Protein 4P8V (pdb70)

InterPro domains:
  IPR001223 Glycoside hydrolase family 18, catalytic domain [PF00704] (28-365)
  IPR001223 Glycoside hydrolase family 18, catalytic domain [PS51910] (27-390)
  IPR011583 Chitinase II/V-like, catalytic domain [SM00636] (27-365)
  IPR017853 Glycoside hydrolase superfamily [SSF51445] (27-387)
  IPR029070 Chitinase insertion domain superfamily [G3DSA:3.10.50.10] (268-336)
  IPR029070 Chitinase insertion domain superfamily [SSF54556] (269-336)
  IPR050314 Glycosyl hydrolase family 18 [PTHR11177] (25-374)

CATH classification: 3.20.20.80 (+1 more: 3.10.50.10)

Solvent-accessible surface area: 15576 Å² total; per-residue (Å²): 148,81,69,8,0,0,1,4,7,30,101,0,28,91,28,134,103,34,0,82,2,54,24,130,62,10,50,20,116,3,6,42,17,1,0,2,0,34,4,17,21,73,134,29,103,7,61,8,123,28,161,20,47,106,122,4,22,119,7,2,67,41,10,32,108,120,13,109,175,3,64,2,0,0,0,1,2,4,177,173,48,13,31,182,21,1,67,92,1,0,84,51,67,102,14,22,101,69,2,5,82,14,0,29,110,25,0,52,102,49,59,6,27,0,0,0,2,4,1,27,65,2,50,153,174,5,25,88,52,1,8,46,1,0,61,48,0,16,102,21,2,74,134,27,79,103,149,37,146,113,124,97,2,38,3,0,0,0,0,5,5,27,77,132,54,0,58,48,0,10,69,9,105,80,4,11,158,22,2,42,3,0,0,0,16,0,14,64,24,26,0,27,145,42,196,96,48,66,2,5,1,0,0,0,3,13,88,5,196,88,25,200,47,87,31,27,61,81,4,0,62,66,0,0,33,19,0,56,142,63,22,2,48,24,110,51,0,0,0,0,0,0,2,12,0,19,1,0,28,13,59,53,101,99,53,77,32,29,1,49,10,77,10,55,1,64,47,3,115,27,16,139,42,66,7,49,11,0,12,1,8,1,15,88,25,37,120,77,23,156,88,46,55,22,151,47,6,54,0,1,18,0,22,72,70,81,29,0,1,0,2,2,28,39,96,0,0,89,30,0,2,98,24,0,40,98,69,100,5,6,0,0,0,0,42,0,0,0,11,0,0,9,40,9,163,8,26,122,109,33,82,8,7,0,0,52,4,0,80,161,25,18,61,64,222

Foldseek 3Di:
DFFEEFEDEQCQCVWDPPLNDDLVLDDLPLGQEYEYPAWAADQLETDRDHPCVVVVLVSLVVSCVVPVRHAYEHEHADDVCAPVRCPPQLVDPVSLVNHLVNQVVVCVVSVHQAYEYEHPFCFQPNQVSVLVSLVVNLVVLVVVVVPDPDDRRAYEYEYELQLRRPVGHYQQQSVLVRHQAYAYPQFQLDWCVDPVRFADWGEFQAQDPPDDDRSRSSHQVNSLVSSVVSPRPQQRYAYEAEQKKFKFQAPDPDQDGGGGGPGFDQAFPTRRDGTMAFNLSVLVVCVQWDKDQDPRRRFIWIDHDRMIIHGHDLSNLLVVLVVSVVSNHNYYYYDHQSSASQCCPRNVCDGRRSSVSNVCSNPPD

Structure (mmCIF, N/CA/C/O backbone):
data_4P8V
#
_entry.id   4P8V
#
_cell.length_a   70.682
_cell.length_b   70.682
_cell.length_c   140.255
_cell.angle_alpha   90.00
_cell.angle_beta   90.00
_cell.angle_gamma   90.00
#
_symmetry.space_group_name_H-M   'P 41 21 2'
#
loop_
_entity.id
_entity.type
_entity.pdbx_description
1 polymer 'Chitinase-3-like protein 2'
2 branched 2-acetamido-2-deoxy-beta-D-glucopyranose-(1-4)-2-acetamido-2-deoxy-beta-D-glucopyranose
3 non-polymer 'SULFATE ION'
4 water water
#
loop_
_atom_site.group_PDB
_atom_site.id
_atom_site.type_symbol
_atom_site.label_atom_id
_atom_site.label_alt_id
_atom_site.label_comp_id
_atom_site.label_asym_id
_atom_site.label_entity_id
_atom_site.label_seq_id
_atom_site.pdbx_PDB_ins_code
_atom_site.Cartn_x
_atom_site.Cartn_y
_atom_site.Cartn_z
_atom_site.occupancy
_atom_site.B_iso_or_equiv
_atom_site.auth_seq_id
_atom_site.auth_comp_id
_atom_site.auth_asym_id
_atom_site.auth_atom_id
_atom_site.pdbx_PDB_model_num
ATOM 1 N N . SER A 1 7 ? -2.726 12.890 -5.821 1.00 29.10 26 SER A N 1
ATOM 2 C CA . SER A 1 7 ? -3.154 14.262 -6.237 1.00 26.56 26 SER A CA 1
ATOM 3 C C . SER A 1 7 ? -4.518 14.580 -5.604 1.00 24.01 26 SER A C 1
ATOM 4 O O . SER A 1 7 ? -5.500 13.853 -5.817 1.00 26.53 26 SER A O 1
ATOM 6 N N . TYR A 1 8 ? -4.571 15.612 -4.776 1.00 17.78 27 TYR A N 1
ATOM 7 C CA . TYR A 1 8 ? -5.857 16.048 -4.214 1.00 15.72 27 TYR A CA 1
ATOM 8 C C . TYR A 1 8 ? -6.149 17.454 -4.684 1.00 14.89 27 TYR A C 1
ATOM 9 O O . TYR A 1 8 ? -5.250 18.249 -4.838 1.00 17.00 27 TYR A O 1
ATOM 18 N N . LYS A 1 9 ? -7.425 17.745 -4.898 1.00 12.89 28 LYS A N 1
ATOM 19 C CA . LYS A 1 9 ? -7.865 19.115 -5.120 1.00 12.16 28 LYS A CA 1
ATOM 20 C C . LYS A 1 9 ? -8.176 19.816 -3.800 1.00 10.94 28 LYS A C 1
ATOM 21 O O . LYS A 1 9 ? -8.628 19.172 -2.853 1.00 10.29 28 LYS A O 1
ATOM 27 N N . LEU A 1 10 ? -7.989 21.139 -3.795 1.00 10.01 29 LEU A N 1
ATOM 28 C CA . LEU A 1 10 ? -8.454 21.999 -2.709 1.00 9.97 29 LEU A CA 1
ATOM 29 C C . LEU A 1 10 ? -9.198 23.128 -3.384 1.00 9.98 29 LEU A C 1
ATOM 30 O O . LEU A 1 10 ? -8.580 24.036 -3.928 1.00 9.77 29 LEU A O 1
ATOM 35 N N . VAL A 1 11 ? -10.516 23.045 -3.332 1.00 10.00 30 VAL A N 1
ATOM 36 C CA . VAL A 1 11 ? -11.429 23.887 -4.122 1.00 10.86 30 VAL A CA 1
ATOM 37 C C . VAL A 1 11 ? -12.023 24.909 -3.160 1.00 10.49 30 VAL A C 1
ATOM 38 O O . VAL A 1 11 ? -12.666 24.547 -2.176 1.00 11.74 30 VAL A O 1
ATOM 42 N N . CYS A 1 12 ? -11.816 26.181 -3.466 1.00 10.78 31 CYS A N 1
ATOM 43 C CA . CYS A 1 12 ? -12.068 27.254 -2.516 1.00 10.37 31 CYS A CA 1
ATOM 44 C C . CYS A 1 12 ? -13.073 28.246 -3.059 1.00 9.82 31 CYS A C 1
ATOM 45 O O . CYS A 1 12 ? -12.765 29.022 -3.957 1.00 10.34 31 CYS A O 1
ATOM 48 N N . TYR A 1 13 ? -14.277 28.216 -2.501 1.00 9.52 32 TYR A N 1
ATOM 49 C CA . TYR A 1 13 ? -15.243 29.261 -2.806 1.00 9.43 32 TYR A CA 1
ATOM 50 C C . TYR A 1 13 ? -14.901 30.538 -2.066 1.00 9.49 32 TYR A C 1
ATOM 51 O O . TYR A 1 13 ? -14.467 30.516 -0.904 1.00 9.58 32 TYR A O 1
ATOM 60 N N . PHE A 1 14 ? -15.118 31.650 -2.733 1.00 9.69 33 PHE A N 1
ATOM 61 C CA . PHE A 1 14 ? -15.170 32.947 -2.068 1.00 9.77 33 PHE A CA 1
ATOM 62 C C . PHE A 1 14 ? -16.363 33.682 -2.591 1.00 10.21 33 PHE A C 1
ATOM 63 O O . PHE A 1 14 ? -16.894 33.301 -3.632 1.00 9.60 33 PHE A O 1
ATOM 71 N N . THR A 1 15 ? -16.759 34.755 -1.907 1.00 10.11 34 THR A N 1
ATOM 72 C CA . THR A 1 15 ? -18.052 35.376 -2.154 1.00 10.12 34 THR A CA 1
ATOM 73 C C . THR A 1 15 ? -17.898 36.873 -2.449 1.00 10.38 34 THR A C 1
ATOM 74 O O . THR A 1 15 ? -16.918 37.507 -2.063 1.00 10.86 34 THR A O 1
ATOM 78 N N . ASN A 1 16 ? -18.887 37.414 -3.133 1.00 9.84 35 ASN A N 1
ATOM 79 C CA . ASN A 1 16 ? -18.844 38.802 -3.505 1.00 10.08 35 ASN A CA 1
ATOM 80 C C . ASN A 1 16 ? -19.529 39.746 -2.516 1.00 10.58 35 ASN A C 1
ATOM 81 O O . ASN A 1 16 ? -19.571 40.976 -2.744 1.00 11.87 35 ASN A O 1
ATOM 86 N N . TRP A 1 17 ? -20.025 39.212 -1.414 1.00 10.04 36 TRP A N 1
ATOM 87 C CA . TRP A 1 17 ? -20.656 40.049 -0.379 1.00 10.23 36 TRP A CA 1
ATOM 88 C C . TRP A 1 17 ? -19.758 40.272 0.833 1.00 10.80 36 TRP A C 1
ATOM 89 O O . TRP A 1 17 ? -20.052 41.132 1.698 1.00 11.44 36 TRP A O 1
ATOM 100 N N . SER A 1 18 ? -18.656 39.537 0.916 1.00 10.72 37 SER A N 1
ATOM 101 C CA . SER A 1 18 ? -17.739 39.725 2.053 1.00 11.22 37 SER A CA 1
ATOM 102 C C . SER A 1 18 ? -16.996 41.062 2.005 1.00 11.78 37 SER A C 1
ATOM 103 O O . SER A 1 18 ? -16.527 41.576 3.038 1.00 11.29 37 SER A O 1
ATOM 106 N N . GLN A 1 19 ? -16.894 41.653 0.815 1.00 11.88 38 GLN A N 1
ATOM 107 C CA . GLN A 1 19 ? -16.287 42.990 0.691 1.00 12.85 38 GLN A CA 1
ATOM 108 C C . GLN A 1 19 ? -17.026 44.050 1.479 1.00 13.22 38 GLN A C 1
ATOM 109 O O . GLN A 1 19 ? -16.415 45.066 1.843 1.00 15.55 38 GLN A O 1
ATOM 115 N N . ASP A 1 20 ? -18.303 43.835 1.766 1.00 13.84 39 ASP A N 1
ATOM 116 C CA . ASP A 1 20 ? -19.102 44.837 2.466 1.00 14.80 39 ASP A CA 1
ATOM 117 C C . ASP A 1 20 ? -18.959 44.771 3.993 1.00 13.89 39 ASP A C 1
ATOM 118 O O . ASP A 1 20 ? -19.512 45.613 4.705 1.00 15.19 39 ASP A O 1
ATOM 123 N N . ARG A 1 21 ? -18.258 43.766 4.494 1.00 12.47 40 ARG A N 1
ATOM 124 C CA . ARG A 1 21 ? -18.141 43.558 5.931 1.00 11.53 40 ARG A CA 1
ATOM 125 C C . ARG A 1 21 ? -17.037 44.442 6.472 1.00 11.21 40 ARG A C 1
ATOM 126 O O . ARG A 1 21 ? -16.107 44.832 5.760 1.00 11.33 40 ARG A O 1
ATOM 134 N N . GLN A 1 22 ? -17.135 44.771 7.754 1.00 11.17 41 GLN A N 1
ATOM 135 C CA . GLN A 1 22 ? -16.025 45.408 8.431 1.00 11.76 41 GLN A CA 1
ATOM 136 C C . GLN A 1 22 ? -14.924 44.398 8.778 1.00 11.85 41 GLN A C 1
ATOM 137 O O . GLN A 1 22 ? -15.160 43.192 8.806 1.00 11.42 41 GLN A O 1
ATOM 143 N N . GLU A 1 23 ? -13.727 44.890 9.101 1.00 12.40 42 GLU A N 1
ATOM 144 C CA . GLU A 1 23 ? -12.690 44.041 9.639 1.00 13.65 42 GLU A CA 1
ATOM 145 C C . GLU A 1 23 ? -13.112 43.374 10.967 1.00 13.76 42 GLU A C 1
ATOM 146 O O . GLU A 1 23 ? -13.793 43.975 11.787 1.00 12.79 42 GLU A O 1
ATOM 152 N N . PRO A 1 24 ? -12.692 42.132 11.188 1.00 13.56 43 PRO A N 1
ATOM 153 C CA . PRO A 1 24 ? -11.741 41.385 10.382 1.00 13.75 43 PRO A CA 1
ATOM 154 C C . PRO A 1 24 ? -12.366 40.505 9.305 1.00 13.62 43 PRO A C 1
ATOM 155 O O . PRO A 1 24 ? -11.760 39.489 8.922 1.00 14.03 43 PRO A O 1
ATOM 159 N N . GLY A 1 25 ? -13.560 40.857 8.826 1.00 12.31 44 GLY A N 1
ATOM 160 C CA . GLY A 1 25 ? -14.198 40.067 7.774 1.00 11.68 44 GLY A CA 1
ATOM 161 C C . GLY A 1 25 ? -14.237 40.722 6.419 1.00 11.01 44 GLY A C 1
ATOM 162 O O . GLY A 1 25 ? -14.912 40.233 5.517 1.00 10.75 44 GLY A O 1
ATOM 163 N N . LYS A 1 26 ? -13.529 41.833 6.243 1.00 11.09 45 LYS A N 1
ATOM 164 C CA . LYS A 1 26 ? -13.621 42.611 5.016 0.46 10.75 45 LYS A CA 1
ATOM 165 C C . LYS A 1 26 ? -12.697 41.988 3.992 1.00 11.85 45 LYS A C 1
ATOM 166 O O . LYS A 1 26 ? -11.490 42.173 4.064 1.00 12.94 45 LYS A O 1
ATOM 172 N N . PHE A 1 27 ? -13.261 41.254 3.044 1.00 11.57 46 PHE A N 1
ATOM 173 C CA . PHE A 1 27 ? -12.504 40.435 2.111 1.00 12.24 46 PHE A CA 1
ATOM 174 C C . PHE A 1 27 ? -12.670 40.957 0.698 1.00 14.04 46 PHE A C 1
ATOM 175 O O . PHE A 1 27 ? -13.793 41.174 0.254 1.00 14.12 46 PHE A O 1
ATOM 183 N N . THR A 1 28 ? -11.568 41.079 -0.024 1.00 16.25 47 THR A N 1
ATOM 184 C CA . THR A 1 28 ? -11.667 41.200 -1.475 1.00 18.70 47 THR A CA 1
ATOM 185 C C . THR A 1 28 ? -10.743 40.152 -2.093 1.00 18.16 47 THR A C 1
ATOM 186 O O . THR A 1 28 ? -9.890 39.598 -1.410 1.00 19.46 47 THR A O 1
ATOM 190 N N . PRO A 1 29 ? -10.899 39.884 -3.395 1.00 17.76 48 PRO A N 1
ATOM 191 C CA . PRO A 1 29 ? -10.014 38.977 -4.088 1.00 17.78 48 PRO A CA 1
ATOM 192 C C . PRO A 1 29 ? -8.528 39.250 -3.875 1.00 16.90 48 PRO A C 1
ATOM 193 O O . PRO A 1 29 ? -7.731 38.329 -3.985 1.00 16.86 48 PRO A O 1
ATOM 197 N N . GLU A 1 30 ? -8.147 40.491 -3.578 0.87 17.72 49 GLU A N 1
ATOM 198 C CA . GLU A 1 30 ? -6.740 40.756 -3.244 1.00 19.94 49 GLU A CA 1
ATOM 199 C C . GLU A 1 30 ? -6.253 40.033 -1.991 0.92 19.23 49 GLU A C 1
ATOM 200 O O . GLU A 1 30 ? -5.041 39.880 -1.791 0.73 19.61 49 GLU A O 1
ATOM 206 N N . ASN A 1 31 ? -7.183 39.562 -1.146 1.00 19.92 50 ASN A N 1
ATOM 207 C CA . ASN A 1 31 ? -6.816 38.772 0.055 1.00 19.82 50 ASN A CA 1
ATOM 208 C C . ASN A 1 31 ? -6.453 37.324 -0.267 1.00 19.20 50 ASN A C 1
ATOM 209 O O . ASN A 1 31 ? -6.102 36.562 0.636 1.00 18.75 50 ASN A O 1
ATOM 214 N N . ILE A 1 32 ? -6.556 36.944 -1.546 1.00 18.10 51 ILE A N 1
ATOM 215 C CA . ILE A 1 32 ? -6.371 35.554 -1.924 1.00 17.42 51 ILE A CA 1
ATOM 216 C C . ILE A 1 32 ? -4.902 35.265 -2.126 1.00 17.18 51 ILE A C 1
ATOM 217 O O . ILE A 1 32 ? -4.201 35.976 -2.838 1.00 16.75 51 ILE A O 1
ATOM 222 N N . ASP A 1 33 ? -4.461 34.204 -1.475 1.00 16.92 52 ASP A N 1
ATOM 223 C CA . ASP A 1 33 ? -3.127 33.646 -1.645 1.00 17.12 52 ASP A CA 1
ATOM 224 C C . ASP A 1 33 ? -3.153 32.760 -2.899 1.00 17.05 52 ASP A C 1
ATOM 225 O O . ASP A 1 33 ? -3.864 31.764 -2.907 1.00 17.18 52 ASP A O 1
ATOM 230 N N . PRO A 1 34 ? -2.388 33.100 -3.951 1.00 17.31 53 PRO A N 1
ATOM 231 C CA . PRO A 1 34 ? -2.514 32.310 -5.184 1.00 17.02 53 PRO A CA 1
ATOM 232 C C . PRO A 1 34 ? -2.129 30.847 -5.072 1.00 15.57 53 PRO A C 1
ATOM 233 O O . PRO A 1 34 ? -2.535 30.068 -5.937 1.00 13.56 53 PRO A O 1
ATOM 237 N N . PHE A 1 35 ? -1.364 30.490 -4.026 1.00 16.11 54 PHE A N 1
ATOM 238 C CA . PHE A 1 35 ? -0.933 29.109 -3.808 1.00 16.03 54 PHE A CA 1
ATOM 239 C C . PHE A 1 35 ? -1.690 28.353 -2.710 1.00 15.07 54 PHE A C 1
ATOM 240 O O . PHE A 1 35 ? -1.433 27.148 -2.462 1.00 15.61 54 PHE A O 1
ATOM 248 N N . LEU A 1 36 ? -2.648 29.024 -2.082 1.00 13.99 55 LEU A N 1
ATOM 249 C CA . LEU A 1 36 ? -3.451 28.368 -1.044 1.00 13.87 55 LEU A CA 1
ATOM 250 C C . LEU A 1 36 ? -4.286 27.203 -1.554 1.00 13.19 55 LEU A C 1
ATOM 251 O O . LEU A 1 36 ? -4.289 26.138 -0.963 1.00 13.74 55 LEU A O 1
ATOM 256 N N . CYS A 1 37 ? -5.008 27.412 -2.644 1.00 12.34 56 CYS A N 1
ATOM 257 C CA . CYS A 1 37 ? -5.902 26.405 -3.185 1.00 12.24 56 CYS A CA 1
ATOM 258 C C . CYS A 1 37 ? -5.512 26.038 -4.617 1.00 12.17 56 CYS A C 1
ATOM 259 O O . CYS A 1 37 ? -4.786 26.784 -5.265 1.00 13.32 56 CYS A O 1
ATOM 262 N N . SER A 1 38 ? -5.978 24.865 -5.081 1.00 11.70 57 SER A N 1
ATOM 263 C CA . SER A 1 38 ? -5.825 24.483 -6.481 1.00 11.02 57 SER A CA 1
ATOM 264 C C . SER A 1 38 ? -6.888 25.141 -7.357 1.00 11.47 57 SER A C 1
ATOM 265 O O . SER A 1 38 ? -6.649 25.379 -8.529 1.00 12.34 57 SER A O 1
ATOM 268 N N . HIS A 1 39 ? -8.081 25.349 -6.818 1.00 11.31 58 HIS A N 1
ATOM 269 C CA . HIS A 1 39 ? -9.180 25.946 -7.580 1.00 11.52 58 HIS A CA 1
ATOM 270 C C . HIS A 1 39 ? -9.832 27.004 -6.711 1.00 11.40 58 HIS A C 1
ATOM 271 O O . HIS A 1 39 ? -10.003 26.783 -5.528 1.00 11.72 58 HIS A O 1
ATOM 278 N N . LEU A 1 40 ? -10.172 28.141 -7.311 1.00 10.90 59 LEU A N 1
ATOM 279 C CA . LEU A 1 40 ? -10.928 29.198 -6.657 1.00 11.14 59 LEU A CA 1
ATOM 280 C C . LEU A 1 40 ? -12.233 29.298 -7.397 1.00 10.49 59 LEU A C 1
ATOM 281 O O . LEU A 1 40 ? -12.237 29.197 -8.625 1.00 11.33 59 LEU A O 1
ATOM 286 N N . ILE A 1 41 ? -13.322 29.500 -6.672 1.00 9.70 60 ILE A N 1
ATOM 287 C CA . ILE A 1 41 ? -14.637 29.695 -7.286 1.00 9.62 60 ILE A CA 1
ATOM 288 C C . ILE A 1 41 ? -15.323 30.972 -6.782 1.00 9.38 60 ILE A C 1
ATOM 289 O O . ILE A 1 41 ? -15.551 31.109 -5.595 1.00 9.61 60 ILE A O 1
ATOM 294 N N . TYR A 1 42 ? -15.667 31.873 -7.710 1.00 9.22 61 TYR A N 1
ATOM 295 C CA . TYR A 1 42 ? -16.326 33.150 -7.397 1.00 9.12 61 TYR A CA 1
ATOM 296 C C . TYR A 1 42 ? -17.828 32.920 -7.253 1.00 9.15 61 TYR A C 1
ATOM 297 O O . TYR A 1 42 ? -18.459 32.340 -8.139 1.00 9.76 61 TYR A O 1
ATOM 306 N N . SER A 1 43 ? -18.401 33.406 -6.153 1.00 9.00 62 SER A N 1
ATOM 307 C CA . SER A 1 43 ? -19.807 33.202 -5.818 1.00 9.53 62 SER A CA 1
ATOM 308 C C . SER A 1 43 ? -20.475 34.588 -5.688 1.00 9.99 62 SER A C 1
ATOM 309 O O . SER A 1 43 ? -20.066 35.359 -4.832 1.00 9.77 62 SER A O 1
ATOM 312 N N . PHE A 1 44 ? -21.462 34.943 -6.501 1.00 10.75 63 PHE A N 1
ATOM 313 C CA . PHE A 1 44 ? -22.043 34.171 -7.589 1.00 11.37 63 PHE A CA 1
ATOM 314 C C . PHE A 1 44 ? -22.338 35.123 -8.758 1.00 11.52 63 PHE A C 1
ATOM 315 O O . PHE A 1 44 ? -22.557 36.341 -8.572 1.00 11.27 63 PHE A O 1
ATOM 323 N N . ALA A 1 45 ? -22.373 34.552 -9.940 1.00 11.89 64 ALA A N 1
ATOM 324 C CA . ALA A 1 45 ? -22.888 35.243 -11.114 1.00 12.38 64 ALA A CA 1
ATOM 325 C C . ALA A 1 45 ? -24.413 35.343 -11.100 1.00 13.62 64 ALA A C 1
ATOM 326 O O . ALA A 1 45 ? -25.091 34.766 -10.255 1.00 16.34 64 ALA A O 1
ATOM 328 N N . SER A 1 46 ? -24.944 36.077 -12.055 1.00 13.81 65 SER A N 1
ATOM 329 C CA . SER A 1 46 ? -26.379 36.307 -12.177 1.00 14.36 65 SER A CA 1
ATOM 330 C C . SER A 1 46 ? -26.769 35.972 -13.607 1.00 14.29 65 SER A C 1
ATOM 331 O O . SER A 1 46 ? -25.920 35.738 -14.436 1.00 12.45 65 SER A O 1
ATOM 334 N N . ILE A 1 47 ? -28.064 35.960 -13.866 1.00 15.29 66 ILE A N 1
ATOM 335 C CA . ILE A 1 47 ? -28.618 35.670 -15.195 1.00 16.39 66 ILE A CA 1
ATOM 336 C C . ILE A 1 47 ? -29.582 36.773 -15.544 1.00 19.03 66 ILE A C 1
ATOM 337 O O . ILE A 1 47 ? -30.568 36.978 -14.831 1.00 20.21 66 ILE A O 1
ATOM 342 N N . GLU A 1 48 ? -29.279 37.493 -16.624 1.00 18.80 67 GLU A N 1
ATOM 343 C CA . GLU A 1 48 ? -30.112 38.593 -17.090 1.00 20.52 67 GLU A CA 1
ATOM 344 C C . GLU A 1 48 ? -30.336 38.437 -18.584 1.00 19.31 67 GLU A C 1
ATOM 345 O O . GLU A 1 48 ? -29.380 38.328 -19.382 1.00 18.18 67 GLU A O 1
ATOM 351 N N . ASN A 1 49 ? -31.617 38.430 -18.967 1.00 19.56 68 ASN A N 1
ATOM 352 C CA . ASN A 1 49 ? -31.975 38.260 -20.373 1.00 19.15 68 ASN A CA 1
ATOM 353 C C . ASN A 1 49 ? -31.376 36.953 -20.911 0.80 17.45 68 ASN A C 1
ATOM 354 O O . ASN A 1 49 ? -30.916 36.883 -22.039 0.90 16.42 68 ASN A O 1
ATOM 359 N N . ASN A 1 50 ? -31.394 35.926 -20.061 1.00 16.46 69 ASN A N 1
ATOM 360 C CA . ASN A 1 50 ? -30.854 34.585 -20.379 1.00 16.15 69 ASN A CA 1
ATOM 361 C C . ASN A 1 50 ? -29.356 34.563 -20.634 1.00 16.20 69 ASN A C 1
ATOM 362 O O . ASN A 1 50 ? -28.862 33.636 -21.276 1.00 18.30 69 ASN A O 1
ATOM 367 N N . LYS A 1 51 ? -28.632 35.566 -20.144 1.00 14.68 70 LYS A N 1
ATOM 368 C CA . LYS A 1 51 ? -27.196 35.621 -20.365 1.00 14.79 70 LYS A CA 1
ATOM 369 C C . LYS A 1 51 ? -26.506 35.846 -19.011 1.00 14.70 70 LYS A C 1
ATOM 370 O O . LYS A 1 51 ? -27.098 36.448 -18.096 1.00 15.14 70 LYS A O 1
ATOM 376 N N . VAL A 1 52 ? -25.305 35.290 -18.876 1.00 13.78 71 VAL A N 1
ATOM 377 C CA . VAL A 1 52 ? -24.550 35.411 -17.640 1.00 14.03 71 VAL A CA 1
ATOM 378 C C . VAL A 1 52 ? -23.977 36.807 -17.502 1.00 14.57 71 VAL A C 1
ATOM 379 O O . VAL A 1 52 ? -23.444 37.365 -18.470 1.00 16.46 71 VAL A O 1
ATOM 383 N N . ILE A 1 53 ? -24.068 37.358 -16.299 1.00 14.99 72 ILE A N 1
ATOM 384 C CA . ILE A 1 53 ? -23.329 38.561 -15.980 1.00 16.20 72 ILE A CA 1
ATOM 385 C C . ILE A 1 53 ? -22.804 38.416 -14.565 1.00 16.08 72 ILE A C 1
ATOM 386 O O . ILE A 1 53 ? -23.132 37.463 -13.859 1.00 16.22 72 ILE A O 1
ATOM 391 N N . ILE A 1 54 ? -22.001 39.383 -14.159 1.00 16.05 73 ILE A N 1
ATOM 392 C CA . ILE A 1 54 ? -21.598 39.514 -12.753 1.00 14.94 73 ILE A CA 1
ATOM 393 C C . ILE A 1 54 ? -22.132 40.842 -12.245 1.00 15.72 73 ILE A C 1
ATOM 394 O O . ILE A 1 54 ? -21.825 41.872 -12.853 1.00 16.70 73 ILE A O 1
ATOM 399 N N . LYS A 1 55 ? -22.918 40.801 -11.167 0.50 14.57 74 LYS A N 1
ATOM 400 C CA . LYS A 1 55 ? -23.387 41.992 -10.459 1.00 16.78 74 LYS A CA 1
ATOM 401 C C . LYS A 1 55 ? -22.533 42.225 -9.222 1.00 14.76 74 LYS A C 1
ATOM 402 O O . LYS A 1 55 ? -22.682 41.545 -8.204 1.00 15.93 74 LYS A O 1
ATOM 408 N N . ASP A 1 56 ? -21.630 43.172 -9.301 1.00 14.39 75 ASP A N 1
ATOM 409 C CA . ASP A 1 56 ? -20.662 43.358 -8.242 1.00 13.53 75 ASP A CA 1
ATOM 410 C C . ASP A 1 56 ? -20.074 44.747 -8.516 1.00 13.35 75 ASP A C 1
ATOM 411 O O . ASP A 1 56 ? -19.597 45.011 -9.617 1.00 12.40 75 ASP A O 1
ATOM 416 N N . LYS A 1 57 ? -20.149 45.656 -7.545 1.00 13.85 76 LYS A N 1
ATOM 417 C CA . LYS A 1 57 ? -19.474 46.962 -7.717 1.00 14.49 76 LYS A CA 1
ATOM 418 C C . LYS A 1 57 ? -17.984 46.848 -8.018 1.00 14.45 76 LYS A C 1
ATOM 419 O O . LYS A 1 57 ? -17.377 47.762 -8.545 1.00 15.40 76 LYS A O 1
ATOM 425 N N . SER A 1 58 ? -17.390 45.724 -7.648 1.00 13.31 77 SER A N 1
ATOM 426 C CA . SER A 1 58 ? -15.975 45.496 -7.800 1.00 12.93 77 SER A CA 1
ATOM 427 C C . SER A 1 58 ? -15.678 44.505 -8.926 1.00 11.89 77 SER A C 1
ATOM 428 O O . SER A 1 58 ? -14.587 43.972 -9.000 1.00 12.42 77 SER A O 1
ATOM 431 N N . GLU A 1 59 ? -16.639 44.318 -9.816 1.00 11.85 78 GLU A N 1
ATOM 432 C CA . GLU A 1 59 ? -16.489 43.366 -10.927 1.00 11.34 78 GLU A CA 1
ATOM 433 C C . GLU A 1 59 ? -15.203 43.547 -11.737 1.00 11.43 78 GLU A C 1
ATOM 434 O O . GLU A 1 59 ? -14.498 42.577 -11.992 1.00 11.15 78 GLU A O 1
ATOM 440 N N . VAL A 1 60 ? -14.930 44.752 -12.232 1.00 11.59 79 VAL A N 1
ATOM 441 C CA . VAL A 1 60 ? -13.787 44.898 -13.127 0.56 11.16 79 VAL A CA 1
ATOM 442 C C . VAL A 1 60 ? -12.482 44.699 -12.350 1.00 11.75 79 VAL A C 1
ATOM 443 O O . VAL A 1 60 ? -11.482 44.276 -12.931 1.00 12.56 79 VAL A O 1
ATOM 447 N N . MET A 1 61 ? -12.475 45.007 -11.051 0.85 11.90 80 MET A N 1
ATOM 448 C CA . MET A 1 61 ? -11.278 44.756 -10.245 1.00 13.04 80 MET A CA 1
ATOM 449 C C . MET A 1 61 ? -11.068 43.259 -10.031 0.91 12.27 80 MET A C 1
ATOM 450 O O . MET A 1 61 ? -9.943 42.804 -9.975 0.90 11.11 80 MET A O 1
ATOM 455 N N . LEU A 1 62 ? -12.161 42.501 -9.967 1.00 11.67 81 LEU A N 1
ATOM 456 C CA . LEU A 1 62 ? -12.073 41.029 -9.939 1.00 11.84 81 LEU A CA 1
ATOM 457 C C . LEU A 1 62 ? -11.256 40.502 -11.124 1.00 12.13 81 LEU A C 1
ATOM 458 O O . LEU A 1 62 ? -10.378 39.655 -10.954 1.00 11.65 81 LEU A O 1
ATOM 463 N N . TYR A 1 63 ? -11.507 41.022 -12.319 1.00 12.50 82 TYR A N 1
ATOM 464 C CA . TYR A 1 63 ? -10.768 40.561 -13.516 1.00 12.38 82 TYR A CA 1
ATOM 465 C C . TYR A 1 63 ? -9.290 40.852 -13.404 1.00 13.04 82 TYR A C 1
ATOM 466 O O . TYR A 1 63 ? -8.448 40.025 -13.760 1.00 13.04 82 TYR A O 1
ATOM 475 N N . GLN A 1 64 ? -8.944 42.017 -12.863 1.00 13.54 83 GLN A N 1
ATOM 476 C CA . GLN A 1 64 ? -7.557 42.343 -12.626 1.00 14.51 83 GLN A CA 1
ATOM 477 C C . GLN A 1 64 ? -6.922 41.302 -11.700 1.00 14.00 83 GLN A C 1
ATOM 478 O O . GLN A 1 64 ? -5.814 40.804 -11.956 1.00 14.09 83 GLN A O 1
ATOM 484 N N . THR A 1 65 ? -7.636 40.965 -10.634 1.00 13.52 84 THR A N 1
ATOM 485 C CA . THR A 1 65 ? -7.109 40.003 -9.668 1.00 13.68 84 THR A CA 1
ATOM 486 C C . THR A 1 65 ? -7.011 38.601 -10.270 1.00 13.50 84 THR A C 1
ATOM 487 O O . THR A 1 65 ? -6.022 37.909 -10.081 1.00 13.00 84 THR A O 1
ATOM 491 N N . ILE A 1 66 ? -8.022 38.185 -11.024 1.00 12.51 85 ILE A N 1
ATOM 492 C CA . ILE A 1 66 ? -7.937 36.893 -11.721 1.00 13.29 85 ILE A CA 1
ATOM 493 C C . ILE A 1 66 ? -6.643 36.802 -12.546 1.00 13.66 85 ILE A C 1
ATOM 494 O O . ILE A 1 66 ? -5.903 35.806 -12.467 1.00 15.37 85 ILE A O 1
ATOM 499 N N . ASN A 1 67 ? -6.349 37.839 -13.324 1.00 13.63 86 ASN A N 1
ATOM 500 C CA . ASN A 1 67 ? -5.218 37.810 -14.226 1.00 14.00 86 ASN A CA 1
ATOM 501 C C . ASN A 1 67 ? -3.933 37.844 -13.406 1.00 13.56 86 ASN A C 1
ATOM 502 O O . ASN A 1 67 ? -2.935 37.209 -13.770 1.00 12.82 86 ASN A O 1
ATOM 507 N N . SER A 1 68 ? -3.959 38.554 -12.282 0.59 11.12 87 SER A N 1
ATOM 508 C CA . SER A 1 68 ? -2.767 38.632 -11.444 0.59 11.12 87 SER A CA 1
ATOM 509 C C . SER A 1 68 ? -2.507 37.284 -10.770 0.59 10.99 87 SER A C 1
ATOM 510 O O . SER A 1 68 ? -1.381 36.769 -10.784 0.59 9.38 87 SER A O 1
ATOM 513 N N . LEU A 1 69 ? -3.549 36.711 -10.201 1.00 11.96 88 LEU A N 1
ATOM 514 C CA . LEU A 1 69 ? -3.412 35.419 -9.526 1.00 12.86 88 LEU A CA 1
ATOM 515 C C . LEU A 1 69 ? -2.883 34.312 -10.446 1.00 14.39 88 LEU A C 1
ATOM 516 O O . LEU A 1 69 ? -2.013 33.533 -10.045 1.00 14.18 88 LEU A O 1
ATOM 521 N N . LYS A 1 70 ? -3.393 34.270 -11.677 1.00 14.36 89 LYS A N 1
ATOM 522 C CA . LYS A 1 70 ? -3.015 33.241 -12.651 1.00 15.49 89 LYS A CA 1
ATOM 523 C C . LYS A 1 70 ? -1.652 33.453 -13.273 1.00 16.23 89 LYS A C 1
ATOM 524 O O . LYS A 1 70 ? -1.030 32.493 -13.728 1.00 17.05 89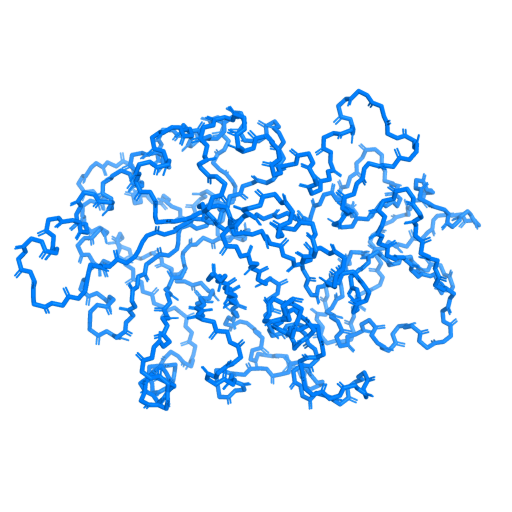 LYS A O 1
ATOM 530 N N . THR A 1 71 ? -1.156 34.682 -13.244 1.00 16.89 90 THR A N 1
ATOM 531 C CA . THR A 1 71 ? 0.220 34.956 -13.595 1.00 18.29 90 THR A CA 1
ATOM 532 C C . THR A 1 71 ? 1.167 34.476 -12.499 1.00 18.84 90 THR A C 1
ATOM 533 O O . THR A 1 71 ? 2.218 33.905 -12.798 1.00 21.58 90 THR A O 1
ATOM 537 N N . LYS A 1 72 ? 0.811 34.726 -11.241 1.00 18.42 91 LYS A N 1
ATOM 538 C CA . LYS A 1 72 ? 1.642 34.309 -10.100 1.00 18.25 91 LYS A CA 1
ATOM 539 C C . LYS A 1 72 ? 1.673 32.786 -9.977 1.00 19.35 91 LYS A C 1
ATOM 540 O O . LYS A 1 72 ? 2.731 32.221 -9.676 1.00 19.41 91 LYS A O 1
ATOM 546 N N . ASN A 1 73 ? 0.522 32.137 -10.172 1.00 16.63 92 ASN A N 1
ATOM 547 C CA . ASN A 1 73 ? 0.429 30.685 -10.147 1.00 17.48 92 ASN A CA 1
ATOM 548 C C . ASN A 1 73 ? -0.256 30.141 -11.404 1.00 18.31 92 ASN A C 1
ATOM 549 O O . ASN A 1 73 ? -1.469 29.995 -11.468 1.00 15.98 92 ASN A O 1
ATOM 554 N N . PRO A 1 74 ? 0.535 29.824 -12.429 1.00 19.07 93 PRO A N 1
ATOM 555 C CA . PRO A 1 74 ? -0.012 29.349 -13.690 1.00 20.17 93 PRO A CA 1
ATOM 556 C C . PRO A 1 74 ? -0.834 28.053 -13.631 1.00 19.69 93 PRO A C 1
ATOM 557 O O . PRO A 1 74 ? -1.588 27.766 -14.573 1.00 20.92 93 PRO A O 1
ATOM 561 N N . LYS A 1 75 ? -0.747 27.295 -12.538 1.00 17.89 94 LYS A N 1
ATOM 562 C CA . LYS A 1 75 ? -1.540 26.071 -12.420 1.00 18.36 94 LYS A CA 1
ATOM 563 C C . LYS A 1 75 ? -2.928 26.333 -11.822 1.00 16.36 94 LYS A C 1
ATOM 564 O O . LYS A 1 75 ? -3.765 25.458 -11.850 1.00 15.52 94 LYS A O 1
ATOM 570 N N . LEU A 1 76 ? -3.143 27.527 -11.278 1.00 16.41 95 LEU A N 1
ATOM 571 C CA . LEU A 1 76 ? -4.384 27.861 -10.604 1.00 15.39 95 LEU A CA 1
ATOM 572 C C . LEU A 1 76 ? -5.561 27.870 -11.564 1.00 15.03 95 LEU A C 1
ATOM 573 O O . LEU A 1 76 ? -5.485 28.450 -12.654 1.00 15.43 95 LEU A O 1
ATOM 578 N N . LYS A 1 77 ? -6.650 27.227 -11.157 1.00 14.11 96 LYS A N 1
ATOM 579 C CA . LYS A 1 77 ? -7.902 27.289 -11.922 1.00 13.41 96 LYS A CA 1
ATOM 580 C C . LYS A 1 77 ? -8.882 28.185 -11.178 1.00 12.96 96 LYS A C 1
ATOM 581 O O . LYS A 1 77 ? -9.009 28.074 -9.959 1.00 12.08 96 LYS A O 1
ATOM 587 N N . ILE A 1 78 ? -9.580 29.036 -11.923 1.00 12.04 97 ILE A N 1
ATOM 588 C CA . ILE A 1 78 ? -10.559 29.938 -11.346 1.00 11.51 97 ILE A CA 1
ATOM 589 C C . ILE A 1 78 ? -11.889 29.773 -12.068 1.00 11.79 97 ILE A C 1
ATOM 590 O O . ILE A 1 78 ? -11.969 29.984 -13.280 1.00 12.66 97 ILE A O 1
ATOM 595 N N . LEU A 1 79 ? -12.913 29.371 -11.325 1.00 11.52 98 LEU A N 1
ATOM 596 C CA . LEU A 1 79 ? -14.222 29.085 -11.892 1.00 11.92 98 LEU A CA 1
ATOM 597 C C . LEU A 1 79 ? -15.212 30.162 -11.451 1.00 11.26 98 LEU A C 1
ATOM 598 O O . LEU A 1 79 ? -15.030 30.823 -10.415 1.00 10.18 98 LEU A O 1
ATOM 603 N N . LEU A 1 80 ? -16.248 30.317 -12.261 1.00 11.07 99 LEU A N 1
ATOM 604 C CA . LEU A 1 80 ? -17.406 31.153 -11.954 1.00 11.29 99 LEU A CA 1
ATOM 605 C C . LEU A 1 80 ? -18.601 30.281 -11.511 1.00 11.04 99 LEU A C 1
ATOM 606 O O . LEU A 1 80 ? -18.984 29.307 -12.178 1.00 10.58 99 LEU A O 1
ATOM 611 N N . SER A 1 81 ? -19.200 30.602 -10.374 1.00 10.22 100 SER A N 1
ATOM 612 C CA . SER A 1 81 ? -20.337 29.871 -9.894 1.00 9.92 100 SER A CA 1
ATOM 613 C C . SER A 1 81 ? -21.655 30.631 -10.136 1.00 10.07 100 SER A C 1
ATOM 614 O O . SER A 1 81 ? -21.695 31.856 -9.955 1.00 10.78 100 SER A O 1
ATOM 617 N N . ILE A 1 82 ? -22.685 29.907 -10.522 0.54 9.12 101 ILE A N 1
ATOM 618 C CA . ILE A 1 82 ? -24.040 30.434 -10.550 0.54 9.76 101 ILE A CA 1
ATOM 619 C C . ILE A 1 82 ? -24.895 29.588 -9.654 0.54 9.87 101 ILE A C 1
ATOM 620 O O . ILE A 1 82 ? -24.799 28.376 -9.674 0.54 9.14 101 ILE A O 1
ATOM 625 N N . GLY A 1 83 ? -25.746 30.250 -8.877 1.00 12.23 102 GLY A N 1
ATOM 626 C CA . GLY A 1 83 ? -26.636 29.612 -7.944 1.00 12.58 102 GLY A CA 1
ATOM 627 C C . GLY A 1 83 ? -26.531 30.134 -6.529 1.00 13.62 102 GLY A C 1
ATOM 628 O O . GLY A 1 83 ? -26.494 31.338 -6.301 1.00 14.68 102 GLY A O 1
ATOM 629 N N . GLY A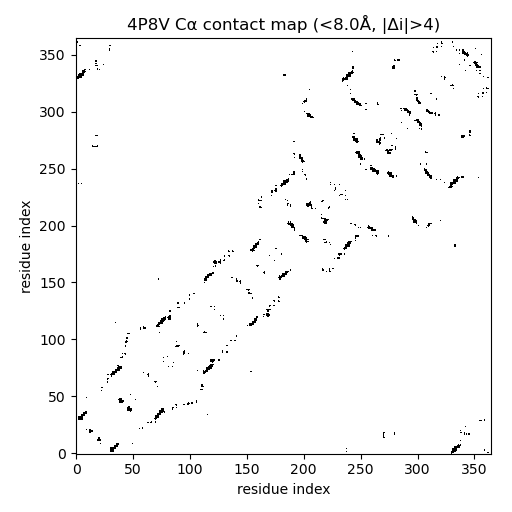 1 84 ? -26.514 29.217 -5.576 1.00 13.75 103 GLY A N 1
ATOM 630 C CA . GLY A 1 84 ? -26.517 29.567 -4.170 1.00 14.04 103 GLY A CA 1
ATOM 631 C C . GLY A 1 84 ? -27.893 29.624 -3.592 1.00 13.96 103 GLY A C 1
ATOM 632 O O . GLY A 1 84 ? -28.924 29.590 -4.326 1.00 14.87 103 GLY A O 1
ATOM 633 N N . TYR A 1 85 ? -27.937 29.676 -2.267 1.00 14.95 104 TYR A N 1
ATOM 634 C CA . TYR A 1 85 ? -29.193 29.581 -1.551 1.00 16.30 104 TYR A CA 1
ATOM 635 C C . TYR A 1 85 ? -30.183 30.676 -1.939 1.00 16.69 104 TYR A C 1
ATOM 636 O O . TYR A 1 85 ? -31.362 30.388 -2.192 1.00 15.99 104 TYR A O 1
ATOM 645 N N . LEU A 1 86 ? -29.732 31.926 -1.939 1.00 16.81 105 LEU A N 1
ATOM 646 C CA . LEU A 1 86 ? -30.645 33.066 -2.204 1.00 17.06 105 LEU A CA 1
ATOM 647 C C . LEU A 1 86 ? -31.222 33.056 -3.622 1.00 16.68 105 LEU A C 1
ATOM 648 O O . LEU A 1 86 ? -32.397 33.351 -3.841 1.00 16.78 105 LEU A O 1
ATOM 653 N N . PHE A 1 87 ? -30.394 32.682 -4.572 1.00 15.18 106 PHE A N 1
ATOM 654 C CA . PHE A 1 87 ? -30.782 32.614 -5.985 1.00 14.17 106 PHE A CA 1
ATOM 655 C C . PHE A 1 87 ? -31.854 31.544 -6.144 1.00 14.65 106 PHE A C 1
ATOM 656 O O . PHE A 1 87 ? -32.826 31.712 -6.864 1.00 15.39 106 PHE A O 1
ATOM 664 N N . GLY A 1 88 ? -31.660 30.439 -5.446 1.00 13.92 107 GLY A N 1
ATOM 665 C CA . GLY A 1 88 ? -32.661 29.387 -5.388 1.00 14.21 107 GLY A CA 1
ATOM 666 C C . GLY A 1 88 ? -32.901 28.720 -6.733 1.00 14.55 107 GLY A C 1
ATOM 667 O O . GLY A 1 88 ? -32.034 28.692 -7.594 1.00 14.36 107 GLY A O 1
ATOM 668 N N . SER A 1 89 ? -34.115 28.201 -6.898 1.00 16.39 108 SER A N 1
ATOM 669 C CA . SER A 1 89 ? -34.592 27.726 -8.196 1.00 15.87 108 SER A CA 1
ATOM 670 C C . SER A 1 89 ? -35.135 28.889 -9.041 1.00 16.58 108 SER A C 1
ATOM 671 O O . SER A 1 89 ? -34.979 28.895 -10.266 1.00 15.81 108 SER A O 1
ATOM 674 N N . LYS A 1 90 ? -35.751 29.870 -8.391 1.00 17.46 109 LYS A N 1
ATOM 675 C CA . LYS A 1 90 ? -36.347 31.012 -9.122 1.00 17.81 109 LYS A CA 1
ATOM 676 C C . LYS A 1 90 ? -35.347 31.693 -10.042 1.00 16.98 109 LYS A C 1
ATOM 677 O O . LYS A 1 90 ? -35.704 32.101 -11.146 1.00 16.62 109 LYS A O 1
ATOM 683 N N . GLY A 1 91 ? -34.083 31.757 -9.618 1.00 14.84 110 GLY A N 1
ATOM 684 C CA . GLY A 1 91 ? -33.092 32.494 -10.378 1.00 14.86 110 GLY A CA 1
ATOM 685 C C . GLY A 1 91 ? -32.855 31.872 -11.747 1.00 14.25 110 GLY A C 1
ATOM 686 O O . GLY A 1 91 ? -32.458 32.552 -12.688 1.00 14.35 110 GLY A O 1
ATOM 687 N N . PHE A 1 92 ? -33.093 30.564 -11.854 1.00 14.68 111 PHE A N 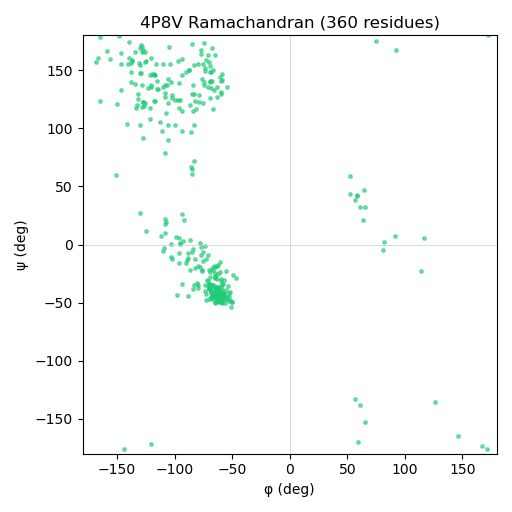1
ATOM 688 C CA . PHE A 1 92 ? -32.787 29.839 -13.101 1.00 13.67 111 PHE A CA 1
ATOM 689 C C . PHE A 1 92 ? -33.927 29.960 -14.117 1.00 14.36 111 PHE A C 1
ATOM 690 O O . PHE A 1 92 ? -33.804 29.533 -15.247 1.00 12.88 111 PHE A O 1
ATOM 698 N N . HIS A 1 93 ? -35.019 30.603 -13.715 1.00 15.09 112 HIS A N 1
ATOM 699 C CA . HIS A 1 93 ? -36.118 30.887 -14.613 1.00 16.50 112 HIS A CA 1
ATOM 700 C C . HIS A 1 93 ? -36.072 32.378 -14.950 1.00 16.33 112 HIS A C 1
ATOM 701 O O . HIS A 1 93 ? -35.783 33.206 -14.079 1.00 18.14 112 HIS A O 1
ATOM 708 N N . PRO A 1 94 ? -36.394 32.728 -16.195 1.00 17.04 113 PRO A N 1
ATOM 709 C CA . PRO A 1 94 ? -36.911 31.874 -17.285 1.00 16.35 113 PRO A CA 1
ATOM 710 C C . PRO A 1 94 ? -35.860 31.157 -18.144 1.00 15.81 113 PRO A C 1
ATOM 711 O O . PRO A 1 94 ? -36.194 30.493 -19.112 1.00 16.19 113 PRO A O 1
ATOM 715 N N . MET A 1 95 ? -34.587 31.276 -17.806 1.00 15.47 114 MET A N 1
ATOM 716 C CA . MET A 1 95 ? -33.544 30.690 -18.630 1.00 14.77 114 MET A CA 1
ATOM 717 C C . MET A 1 95 ? -33.729 29.216 -18.942 1.00 14.76 114 MET A C 1
ATOM 718 O O . MET A 1 95 ? -33.538 28.813 -20.067 1.00 14.99 114 MET A O 1
ATOM 723 N N . VAL A 1 96 ? -34.099 28.424 -17.947 1.00 16.00 115 VAL A N 1
ATOM 724 C CA . VAL A 1 96 ? -34.199 26.977 -18.162 1.00 17.45 115 VAL A CA 1
ATOM 725 C C . VAL A 1 96 ? -35.460 26.548 -18.916 1.00 17.70 115 VAL A C 1
ATOM 726 O O . VAL A 1 96 ? -35.559 25.381 -19.288 1.00 18.35 115 VAL A O 1
ATOM 730 N N . ASP A 1 97 ? -36.416 27.457 -19.134 1.00 19.35 116 ASP A N 1
ATOM 731 C CA . ASP A 1 97 ? -37.761 27.059 -19.624 1.00 20.47 116 ASP A CA 1
ATOM 732 C C . ASP A 1 97 ? -37.792 26.449 -21.022 1.00 21.73 116 ASP A C 1
ATOM 733 O O . ASP A 1 97 ? -38.731 25.716 -21.335 1.00 21.79 116 ASP A O 1
ATOM 738 N N . SER A 1 98 ? -36.819 26.750 -21.879 1.00 21.37 117 SER A N 1
ATOM 739 C CA . SER A 1 98 ? -36.746 26.075 -23.177 1.00 24.05 117 SER A CA 1
ATOM 740 C C . SER A 1 98 ? -35.302 25.883 -23.629 1.00 25.87 117 SER A C 1
ATOM 741 O O . SER A 1 98 ? -34.396 26.510 -23.104 1.00 24.53 117 SER A O 1
ATOM 744 N N . SER A 1 99 ? -35.095 25.014 -24.615 1.00 27.82 118 SER A N 1
ATOM 745 C CA . SER A 1 99 ? -33.749 24.779 -25.165 1.00 28.07 118 SER A CA 1
ATOM 746 C C . SER A 1 99 ? -33.181 26.020 -25.866 1.00 26.67 118 SER A C 1
ATOM 747 O O . SER A 1 99 ? -31.970 26.196 -25.956 1.00 26.96 118 SER A O 1
ATOM 750 N N . THR A 1 100 ? -34.064 26.862 -26.381 1.00 25.25 119 THR A N 1
ATOM 751 C CA . THR A 1 100 ? -33.690 28.122 -27.002 1.00 24.89 119 THR A CA 1
ATOM 752 C C . THR A 1 100 ? -33.059 29.104 -26.004 1.00 23.77 119 THR A C 1
ATOM 753 O O . THR A 1 100 ? -31.995 29.687 -26.275 1.00 23.88 119 THR A O 1
ATOM 757 N N . SER A 1 101 ? -33.740 29.302 -24.877 1.00 23.41 120 SER A N 1
ATOM 758 C CA . SER A 1 101 ? -33.262 30.205 -23.827 1.00 20.24 120 SER A CA 1
ATOM 759 C C . SER A 1 101 ? -32.029 29.623 -23.141 1.00 19.80 120 SER A C 1
ATOM 760 O O . SER A 1 101 ? -31.121 30.373 -22.822 1.00 18.45 120 SER A O 1
ATOM 763 N N . ARG A 1 102 ? -31.988 28.298 -22.960 1.00 19.12 121 ARG A N 1
ATOM 764 C CA . ARG A 1 102 ? -30.786 27.618 -22.435 1.00 18.22 121 ARG A CA 1
ATOM 765 C C . ARG A 1 102 ? -29.584 27.746 -23.382 1.00 18.27 121 ARG A C 1
ATOM 766 O O . ARG A 1 102 ? -28.449 27.923 -22.934 1.00 17.22 121 ARG A O 1
ATOM 774 N N . LEU A 1 103 ? -29.820 27.656 -24.688 1.00 19.06 122 LEU A N 1
ATOM 775 C CA . LEU A 1 103 ? -28.744 27.844 -25.651 1.00 19.75 122 LEU A CA 1
ATOM 776 C C . LEU A 1 103 ? -28.196 29.283 -25.613 1.00 19.30 122 LEU A C 1
ATOM 777 O O . LEU A 1 103 ? -26.980 29.476 -25.690 1.00 16.76 122 LEU A O 1
ATOM 782 N N . GLU A 1 104 ? -29.082 30.274 -25.490 1.00 18.15 123 GLU A N 1
ATOM 783 C CA . GLU A 1 104 ? -28.648 31.677 -25.333 1.00 18.55 123 GLU A CA 1
ATOM 784 C C . GLU A 1 104 ? -27.656 31.755 -24.169 1.00 16.83 123 GLU A C 1
ATOM 785 O O . GLU A 1 104 ? -26.549 32.329 -24.282 1.00 15.93 123 GLU A O 1
ATOM 791 N N . PHE A 1 105 ? -28.063 31.137 -23.069 1.00 15.29 124 PHE A N 1
ATOM 792 C CA . PHE A 1 105 ? -27.268 31.128 -21.859 1.00 14.75 124 PHE A CA 1
ATOM 793 C C . PHE A 1 105 ? -25.912 30.434 -22.026 1.00 13.39 124 PHE A C 1
ATOM 794 O O . PHE A 1 105 ? -24.864 30.966 -21.645 1.00 13.01 124 PHE A O 1
ATOM 802 N N . ILE A 1 106 ? -25.936 29.234 -22.584 1.00 13.45 125 ILE A N 1
ATOM 803 C CA . ILE A 1 106 ? -24.713 28.443 -22.734 1.00 13.11 125 ILE A CA 1
ATOM 804 C C . ILE A 1 106 ? -23.691 29.152 -23.619 1.00 12.93 125 ILE A C 1
ATOM 805 O O . ILE A 1 106 ? -22.474 29.174 -23.345 1.00 12.69 125 ILE A O 1
ATOM 810 N N . ASN A 1 107 ? -24.169 29.766 -24.702 1.00 13.00 126 ASN A N 1
ATOM 811 C CA . ASN A 1 107 ? -23.279 30.514 -25.551 1.00 13.74 126 ASN A CA 1
ATOM 812 C C . ASN A 1 107 ? -22.718 31.750 -24.849 1.00 12.86 126 ASN A C 1
ATOM 813 O O . ASN A 1 107 ? -21.542 32.093 -25.013 1.00 13.42 126 ASN A O 1
ATOM 818 N N . SER A 1 108 ? -23.529 32.356 -24.001 1.00 12.13 127 SER A N 1
ATOM 819 C CA . SER A 1 108 ? -23.077 33.501 -23.207 1.00 12.73 127 SER A CA 1
ATOM 820 C C . SER A 1 108 ? -21.992 33.116 -22.233 1.00 12.33 127 SER A C 1
ATOM 821 O O . SER A 1 108 ? -21.071 33.893 -22.017 1.00 10.74 127 SER A O 1
ATOM 824 N N . ILE A 1 109 ? -22.126 31.909 -21.658 1.00 12.07 128 ILE A N 1
ATOM 825 C CA . ILE A 1 109 ? -21.175 31.369 -20.682 1.00 12.79 128 ILE A CA 1
ATOM 826 C C . ILE A 1 109 ? -19.837 31.153 -21.338 1.00 12.22 128 ILE A C 1
ATOM 827 O O . ILE A 1 109 ? -18.798 31.570 -20.811 1.00 11.65 128 ILE A O 1
ATOM 832 N N . ILE A 1 110 ? -19.823 30.493 -22.494 1.00 12.59 129 ILE A N 1
ATOM 833 C CA . ILE A 1 110 ? -18.539 30.246 -23.156 1.00 13.11 129 ILE A CA 1
ATOM 834 C C . ILE A 1 110 ? -17.840 31.568 -23.469 1.00 12.36 129 ILE A C 1
ATOM 835 O O . ILE A 1 110 ? -16.654 31.727 -23.213 1.00 12.29 129 ILE A O 1
ATOM 840 N N . LEU A 1 111 ? -18.578 32.532 -24.011 1.00 11.38 130 LEU A N 1
ATOM 841 C CA . LEU A 1 111 ? -17.958 33.816 -24.345 1.00 11.17 130 LEU A CA 1
ATOM 842 C C . LEU A 1 111 ? -17.418 34.539 -23.109 1.00 10.42 130 LEU A C 1
ATOM 843 O O . LEU A 1 111 ? -16.285 35.093 -23.107 1.00 10.13 130 LEU A O 1
ATOM 848 N N . PHE A 1 112 ? -18.231 34.559 -22.061 1.00 10.24 131 PHE A N 1
ATOM 849 C CA . PHE A 1 112 ? -17.892 35.285 -20.842 1.00 10.85 131 PHE A CA 1
ATOM 850 C C . PHE A 1 112 ? -16.658 34.676 -20.156 1.00 10.61 131 PHE A C 1
ATOM 851 O O . PHE A 1 112 ? -15.758 35.392 -19.733 1.00 10.71 131 PHE A O 1
ATOM 859 N N . LEU A 1 113 ? -16.623 33.347 -20.055 1.00 10.98 132 LEU A N 1
ATOM 860 C CA . LEU A 1 113 ? -15.518 32.678 -19.380 1.00 11.16 132 LEU A CA 1
ATOM 861 C C . LEU A 1 113 ? -14.229 32.883 -20.138 1.00 11.12 132 LEU A C 1
ATOM 862 O O . LEU A 1 113 ? -13.227 33.211 -19.550 1.00 11.11 132 LEU A O 1
ATOM 867 N N . ARG A 1 114 ? -14.272 32.778 -21.467 1.00 12.40 133 ARG A N 1
ATOM 868 C CA . ARG A 1 114 ? -13.072 33.005 -22.270 1.00 12.43 133 ARG A CA 1
ATOM 869 C C . ARG A 1 114 ? -12.612 34.464 -22.243 1.00 11.97 133 ARG A C 1
ATOM 870 O O . ARG A 1 114 ? -11.429 34.733 -22.107 1.00 13.40 133 ARG A O 1
ATOM 878 N N . ASN A 1 115 ? -13.553 35.404 -22.372 1.00 11.48 134 ASN A N 1
ATOM 879 C CA . ASN A 1 115 ? -13.223 36.801 -22.348 1.00 11.38 134 ASN A CA 1
ATOM 880 C C . ASN A 1 115 ? -12.568 37.168 -21.027 1.00 11.22 134 ASN A C 1
ATOM 881 O O . ASN A 1 115 ? -11.684 37.988 -21.006 1.00 11.97 134 ASN A O 1
ATOM 886 N N . HIS A 1 116 ? -13.002 36.561 -19.938 1.00 11.78 135 HIS A N 1
ATOM 887 C CA . HIS A 1 116 ? -12.538 36.992 -18.611 1.00 11.81 135 HIS A CA 1
ATOM 888 C C . HIS A 1 116 ? -11.586 36.033 -17.917 1.00 13.48 135 HIS A C 1
ATOM 889 O O . HIS A 1 116 ? -11.369 36.135 -16.709 1.00 13.50 135 HIS A O 1
ATOM 896 N N . ASN A 1 117 ? -11.002 35.128 -18.684 1.00 13.80 136 ASN A N 1
ATOM 897 C CA . ASN A 1 117 ? -9.914 34.275 -18.185 1.00 15.15 136 ASN A CA 1
ATOM 898 C C . ASN A 1 117 ? -10.381 33.309 -17.073 1.00 14.73 136 ASN A C 1
ATOM 899 O O . ASN A 1 117 ? -9.614 32.985 -16.167 1.00 15.49 136 ASN A O 1
ATOM 904 N N . PHE A 1 118 ? -11.628 32.855 -17.129 1.00 13.47 137 PHE A N 1
ATOM 905 C CA . PHE A 1 118 ? -12.104 31.829 -16.222 1.00 13.20 137 PHE A CA 1
ATOM 906 C C . PHE A 1 118 ? -11.796 30.470 -16.823 1.00 13.41 137 PHE A C 1
ATOM 907 O O . PHE A 1 118 ? -11.777 30.306 -18.056 1.00 14.33 137 PHE A O 1
ATOM 915 N N . ASP A 1 119 ? -11.588 29.486 -15.964 1.00 12.92 138 ASP A N 1
ATOM 916 C CA . ASP A 1 119 ? -11.294 28.137 -16.420 1.00 13.23 138 ASP A CA 1
ATOM 917 C C . ASP A 1 119 ? -12.492 27.242 -16.481 1.00 12.81 138 ASP A C 1
ATOM 918 O O . ASP A 1 119 ? -12.394 26.101 -16.976 1.00 14.21 138 ASP A O 1
ATOM 923 N N . GLY A 1 120 ? -13.642 27.711 -15.988 1.00 12.14 139 GLY A N 1
ATOM 924 C CA . GLY A 1 120 ? -14.836 26.895 -16.005 1.00 11.13 139 GLY A CA 1
ATOM 925 C C . GLY A 1 120 ? -16.011 27.462 -15.237 1.00 11.39 139 GLY A C 1
ATOM 926 O O . GLY A 1 120 ? -15.939 28.592 -14.742 1.00 11.77 139 GLY A O 1
ATOM 927 N N . LEU A 1 121 ? -17.085 26.679 -15.172 1.00 11.07 140 LEU A N 1
ATOM 928 C CA . LEU A 1 121 ? -18.348 27.046 -14.550 1.00 11.26 140 LEU A CA 1
ATOM 929 C C . LEU A 1 121 ? -18.744 26.050 -13.465 1.00 11.55 140 LEU A C 1
ATOM 930 O O . LEU A 1 121 ? -18.676 24.841 -13.677 1.00 11.43 140 LEU A O 1
ATOM 935 N N . ASP A 1 122 ? -19.176 26.571 -12.311 1.00 11.82 141 ASP A N 1
ATOM 936 C CA . ASP A 1 122 ? -19.799 25.781 -11.270 1.00 11.62 141 ASP A CA 1
ATOM 937 C C . ASP A 1 122 ? -21.281 26.108 -11.221 1.00 11.83 141 ASP A C 1
ATOM 938 O O . ASP A 1 122 ? -21.660 27.283 -11.137 1.00 11.71 141 ASP A O 1
ATOM 943 N N . VAL A 1 123 ? -22.133 25.079 -11.302 1.00 11.88 142 VAL A N 1
ATOM 944 C CA . VAL A 1 123 ? -23.578 25.287 -11.214 1.00 12.02 142 VAL A CA 1
ATOM 945 C C . VAL A 1 123 ? -24.019 24.813 -9.848 1.00 12.67 142 VAL A C 1
ATOM 946 O O . VAL A 1 123 ? -24.101 23.633 -9.620 1.00 12.96 142 VAL A O 1
ATOM 950 N N . SER A 1 124 ? -24.278 25.725 -8.923 1.00 12.58 143 SER A N 1
ATOM 951 C CA . SER A 1 124 ? -24.693 25.332 -7.583 1.00 12.87 143 SER A CA 1
ATOM 952 C C . SER A 1 124 ? -26.165 25.650 -7.348 1.00 12.74 143 SER A C 1
ATOM 953 O O . SER A 1 124 ? -26.532 26.605 -6.688 1.00 13.65 143 SER A O 1
ATOM 956 N N . TRP A 1 125 ? -27.014 24.785 -7.877 1.00 12.80 144 TRP A N 1
ATOM 957 C CA . TRP A 1 125 ? -28.455 24.970 -7.810 1.00 13.10 144 TRP A CA 1
ATOM 958 C C . TRP A 1 125 ? -28.962 24.442 -6.482 1.00 13.55 144 TRP A C 1
ATOM 959 O O . TRP A 1 125 ? -28.902 23.229 -6.204 1.00 14.79 144 TRP A O 1
ATOM 970 N N . ILE A 1 126 ? -29.472 25.356 -5.665 1.00 13.48 145 ILE A N 1
ATOM 971 C CA . ILE A 1 126 ? -29.869 25.074 -4.305 1.00 13.94 145 ILE A CA 1
ATOM 972 C C . ILE A 1 126 ? -31.379 25.137 -4.115 1.00 14.16 145 ILE A C 1
ATOM 973 O O . ILE A 1 126 ? -31.947 26.228 -3.955 1.00 13.76 145 ILE A O 1
ATOM 978 N N . TYR A 1 127 ? -32.085 24.015 -4.134 1.00 14.34 146 TYR A N 1
ATOM 979 C CA . TYR A 1 127 ? -31.678 22.705 -4.659 1.00 15.33 146 TYR A CA 1
ATOM 980 C C . TYR A 1 127 ? -32.772 22.350 -5.665 1.00 15.92 146 TYR A C 1
ATOM 981 O O . TYR A 1 127 ? -33.885 22.869 -5.543 1.00 15.74 146 TYR A O 1
ATOM 990 N N . PRO A 1 128 ? -32.481 21.460 -6.634 1.00 16.03 147 PRO A N 1
ATOM 991 C CA . PRO A 1 128 ? -33.489 21.187 -7.663 1.00 16.61 147 PRO A CA 1
ATOM 992 C C . PRO A 1 128 ? -34.764 20.534 -7.120 1.00 18.15 147 PRO A C 1
ATOM 993 O O . PRO A 1 128 ? -35.890 20.946 -7.482 1.00 18.04 147 PRO A O 1
ATOM 997 N N . ASP A 1 129 ? -34.598 19.527 -6.262 1.00 18.51 148 ASP A N 1
ATOM 998 C CA . ASP A 1 129 ? -35.715 18.734 -5.770 1.00 18.94 148 ASP A CA 1
ATOM 999 C C . ASP A 1 129 ? -36.462 18.058 -6.952 1.00 18.71 148 ASP A C 1
ATOM 1000 O O . ASP A 1 129 ? -35.993 18.061 -8.095 1.00 17.29 148 ASP A O 1
ATOM 1005 N N . GLN A 1 130 ? -37.616 17.472 -6.649 1.00 19.21 149 GLN A N 1
ATOM 1006 C CA . GLN A 1 130 ? -38.450 16.822 -7.664 1.00 20.40 149 GLN A CA 1
ATOM 1007 C C . GLN A 1 130 ? -38.769 17.779 -8.818 1.00 18.54 149 GLN A C 1
ATOM 1008 O O . GLN A 1 130 ? -38.600 17.427 -9.979 1.00 18.73 149 GLN A O 1
ATOM 1014 N N . LYS A 1 131 ? -39.170 18.999 -8.486 1.00 19.38 150 LYS A N 1
ATOM 1015 C CA . LYS A 1 131 ? -39.676 19.935 -9.479 0.50 17.81 150 LYS A CA 1
ATOM 1016 C C . LYS A 1 131 ? -38.653 20.348 -10.539 1.00 18.76 150 LYS A C 1
ATOM 1017 O O . LYS A 1 131 ? -39.017 20.541 -11.719 1.00 18.96 150 LYS A O 1
ATOM 1023 N N . GLU A 1 132 ? -37.385 20.500 -10.156 1.00 17.83 151 GLU A N 1
ATOM 1024 C CA . GLU A 1 132 ? -36.379 21.010 -11.107 1.00 18.18 151 GLU A CA 1
ATOM 1025 C C . GLU A 1 132 ? -35.338 19.980 -11.505 1.00 17.42 151 GLU A C 1
ATOM 1026 O O . GLU A 1 132 ? -34.399 20.281 -12.209 1.00 17.29 151 GLU A O 1
ATOM 1032 N N . ASN A 1 133 ? -35.538 18.742 -11.087 1.00 16.80 152 ASN A N 1
ATOM 1033 C CA . ASN A 1 133 ? -34.650 17.646 -11.452 1.00 17.32 152 ASN A CA 1
ATOM 1034 C C . ASN A 1 133 ? -34.379 17.583 -12.974 1.00 16.94 152 ASN A C 1
ATOM 1035 O O . ASN A 1 133 ? -33.237 17.542 -13.432 1.00 16.73 152 ASN A O 1
ATOM 1040 N N . THR A 1 134 ? -35.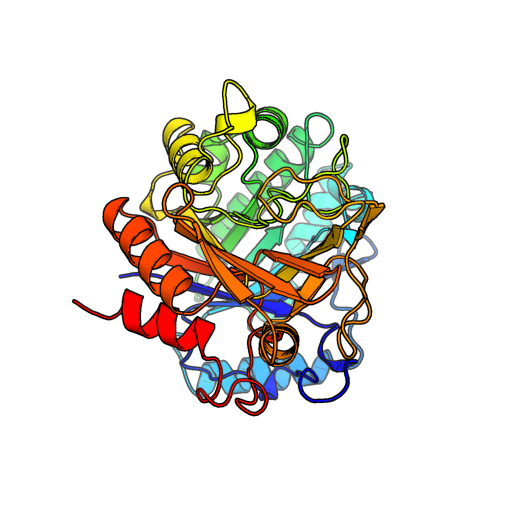434 17.622 -13.779 1.00 18.08 153 THR A N 1
ATOM 1041 C CA . THR A 1 134 ? -35.241 17.565 -15.222 1.00 19.12 153 THR A CA 1
ATOM 1042 C C . THR A 1 134 ? -34.501 18.789 -15.760 1.00 18.00 153 THR A C 1
ATOM 1043 O O . THR A 1 134 ? -33.582 18.643 -16.555 1.00 18.10 153 THR A O 1
ATOM 1047 N N . HIS A 1 135 ? -34.853 19.972 -15.266 1.00 17.56 154 HIS A N 1
ATOM 1048 C CA . HIS A 1 135 ? -34.224 21.202 -15.747 1.00 18.06 154 HIS A CA 1
ATOM 1049 C C . HIS A 1 135 ? -32.725 21.220 -15.411 1.00 16.43 154 HIS A C 1
ATOM 1050 O O . HIS A 1 135 ? -31.902 21.561 -16.257 1.00 17.14 154 HIS A O 1
ATOM 1057 N N . PHE A 1 136 ? -32.394 20.866 -14.167 1.00 16.28 155 PHE A N 1
ATOM 1058 C CA . PHE A 1 136 ? -31.023 20.793 -13.730 1.00 15.89 155 PHE A CA 1
ATOM 1059 C C . PHE A 1 136 ? -30.271 19.797 -14.574 1.00 15.76 155 PHE A C 1
ATOM 1060 O O . PHE A 1 136 ? -29.212 20.096 -15.102 1.00 15.04 155 PHE A O 1
ATOM 1068 N N . THR A 1 137 ? -30.848 18.607 -14.727 1.00 16.01 156 THR A N 1
ATOM 1069 C CA . THR A 1 137 ? -30.193 17.553 -15.493 1.00 16.80 156 THR A CA 1
ATOM 1070 C C . THR A 1 137 ? -29.895 17.938 -16.955 1.00 16.49 156 THR A C 1
ATOM 1071 O O . THR A 1 137 ? -28.782 17.731 -17.448 1.00 16.36 156 THR A O 1
ATOM 1075 N N . VAL A 1 138 ? -30.883 18.542 -17.622 1.00 17.06 157 VAL A N 1
ATOM 1076 C CA . VAL A 1 138 ? -30.734 18.975 -19.015 1.00 17.97 157 VAL A CA 1
ATOM 1077 C C . VAL A 1 138 ? -29.734 20.132 -19.136 1.00 16.66 157 VAL A C 1
ATOM 1078 O O . VAL A 1 138 ? -28.915 20.165 -20.057 1.00 16.56 157 VAL A O 1
ATOM 1082 N N . LEU A 1 139 ? -29.805 21.069 -18.199 1.00 15.96 158 LEU A N 1
ATOM 1083 C CA . LEU A 1 139 ? -28.890 22.193 -18.213 1.00 15.72 158 LEU A CA 1
ATOM 1084 C C . LEU A 1 139 ? -27.456 21.693 -18.106 1.00 14.43 158 LEU A C 1
ATOM 1085 O O . LEU A 1 139 ? -26.588 22.145 -18.844 1.00 13.54 158 LEU A O 1
ATOM 1090 N N . ILE A 1 140 ? -27.196 20.781 -17.158 1.00 14.48 159 ILE A N 1
ATOM 1091 C CA . ILE A 1 140 ? -25.864 20.229 -17.001 1.00 15.44 159 ILE A CA 1
ATOM 1092 C C . ILE A 1 140 ? -25.413 19.473 -18.255 1.00 14.86 159 ILE A C 1
ATOM 1093 O O . ILE A 1 140 ? -24.296 19.654 -18.745 1.00 14.43 159 ILE A O 1
ATOM 1098 N N . HIS A 1 141 ? -26.315 18.651 -18.792 1.00 16.01 160 HIS A N 1
ATOM 1099 C CA . HIS A 1 141 ? -25.992 17.904 -19.980 1.00 17.37 160 HIS A CA 1
ATOM 1100 C C . HIS A 1 141 ? -25.659 18.799 -21.169 1.00 17.09 160 HIS A C 1
ATOM 1101 O O . HIS A 1 141 ? -24.659 18.581 -21.862 1.00 17.04 160 HIS A O 1
ATOM 1108 N N . GLU A 1 142 ? -26.436 19.870 -21.356 1.00 16.97 161 GLU A N 1
ATOM 1109 C CA . GLU A 1 142 ? -26.208 20.773 -22.481 1.00 16.47 161 GLU A CA 1
ATOM 1110 C C . GLU A 1 142 ? -24.927 21.603 -22.337 1.00 15.39 161 GLU A C 1
ATOM 1111 O O . GLU A 1 142 ? -24.200 21.776 -23.314 1.00 14.58 161 GLU A O 1
ATOM 1117 N N . LEU A 1 143 ? -24.620 22.053 -21.112 1.00 13.99 162 LEU A N 1
ATOM 1118 C CA . LEU A 1 143 ? -23.333 22.682 -20.823 1.00 13.25 162 LEU A CA 1
ATOM 1119 C C . LEU A 1 143 ? -22.171 21.769 -21.128 1.00 12.94 162 LEU A C 1
ATOM 1120 O O . LEU A 1 143 ? -21.237 22.149 -21.809 1.00 13.39 162 LEU A O 1
ATOM 1125 N N . ALA A 1 144 ? -22.222 20.536 -20.620 1.00 13.71 163 ALA A N 1
ATOM 1126 C CA . ALA A 1 144 ? -21.133 19.606 -20.826 1.00 13.73 163 ALA A CA 1
ATOM 1127 C C . ALA A 1 144 ? -20.864 19.372 -22.315 1.00 14.79 163 ALA A C 1
ATOM 1128 O O . ALA A 1 144 ? -19.714 19.385 -22.745 1.00 15.33 163 ALA A O 1
ATOM 1130 N N . GLU A 1 145 ? -21.941 19.197 -23.073 1.00 17.05 164 GLU A N 1
ATOM 1131 C CA . GLU A 1 145 ? -21.851 18.936 -24.514 1.00 17.30 164 GLU A CA 1
ATOM 1132 C C . GLU A 1 145 ? -21.258 20.138 -25.235 1.00 17.01 164 GLU A C 1
ATOM 1133 O O . GLU A 1 145 ? -20.356 19.996 -26.052 1.00 18.21 164 GLU A O 1
ATOM 1139 N N . ALA A 1 146 ? -21.726 21.332 -24.876 1.00 15.92 165 ALA A N 1
ATOM 1140 C CA . ALA A 1 146 ? -21.222 22.569 -25.449 1.00 15.74 165 ALA A CA 1
ATOM 1141 C C . ALA A 1 146 ? -19.780 22.850 -25.082 1.00 15.53 165 ALA A C 1
ATOM 1142 O O . ALA A 1 146 ? -19.025 23.387 -25.881 1.00 17.26 165 ALA A O 1
ATOM 1144 N N . PHE A 1 147 ? -19.375 22.473 -23.866 1.00 15.41 166 PHE A N 1
ATOM 1145 C CA . PHE A 1 147 ? -18.001 22.690 -23.477 1.00 15.72 166 PHE A CA 1
ATOM 1146 C C . PHE A 1 147 ? -17.110 21.750 -24.270 1.00 15.18 166 PHE A C 1
ATOM 1147 O O . PHE A 1 147 ? -16.038 22.140 -24.677 1.00 16.10 166 PHE A O 1
ATOM 1155 N N . GLN A 1 148 ? -17.583 20.535 -24.499 1.00 16.59 167 GLN A N 1
ATOM 1156 C CA . GLN A 1 148 ? -16.831 19.559 -25.283 1.00 19.41 167 GLN A CA 1
ATOM 1157 C C . GLN A 1 148 ? -16.738 19.992 -26.739 1.00 19.00 167 GLN A C 1
ATOM 1158 O O . GLN A 1 148 ? -15.644 19.998 -27.303 1.00 19.06 167 GLN A O 1
ATOM 1164 N N . LYS A 1 149 ? -17.859 20.402 -27.326 1.00 20.60 168 LYS A N 1
ATOM 1165 C CA . LYS A 1 149 ? -17.831 20.885 -28.716 1.00 22.93 168 LYS A CA 1
ATOM 1166 C C . LYS A 1 149 ? -16.865 22.061 -28.858 1.00 23.20 168 LYS A C 1
ATOM 1167 O O . LYS A 1 149 ? -16.085 22.143 -29.821 1.00 24.13 168 LYS A O 1
ATOM 1173 N N . ASP A 1 150 ? -16.895 22.963 -27.879 1.00 21.61 169 ASP A N 1
ATOM 1174 C CA . ASP A 1 150 ? -16.002 24.105 -27.871 1.00 22.19 169 ASP A CA 1
ATOM 1175 C C . ASP A 1 150 ? -14.520 23.691 -27.797 1.00 22.07 169 ASP A C 1
ATOM 1176 O O . ASP A 1 150 ? -13.661 24.285 -28.454 1.00 23.21 169 ASP A O 1
ATOM 1181 N N . PHE A 1 151 ? -14.229 22.660 -27.012 1.00 23.82 170 PHE A N 1
ATOM 1182 C CA . PHE A 1 151 ? -12.871 22.130 -26.920 1.00 25.14 170 PHE A CA 1
ATOM 1183 C C . PHE A 1 151 ? -12.430 21.484 -28.241 1.00 27.44 170 PHE A C 1
ATOM 1184 O O . PHE A 1 151 ? -11.309 21.697 -28.673 1.00 26.31 170 PHE A O 1
ATOM 1192 N N . THR A 1 152 ? -13.326 20.722 -28.867 1.00 31.04 171 THR A N 1
ATOM 1193 C CA . THR A 1 152 ? -13.074 20.122 -30.187 1.00 35.20 171 THR A CA 1
ATOM 1194 C C . THR A 1 152 ? -12.479 21.129 -31.172 1.00 36.86 171 THR A C 1
ATOM 1195 O O . THR A 1 152 ? -11.709 20.753 -32.065 1.00 39.12 171 THR A O 1
ATOM 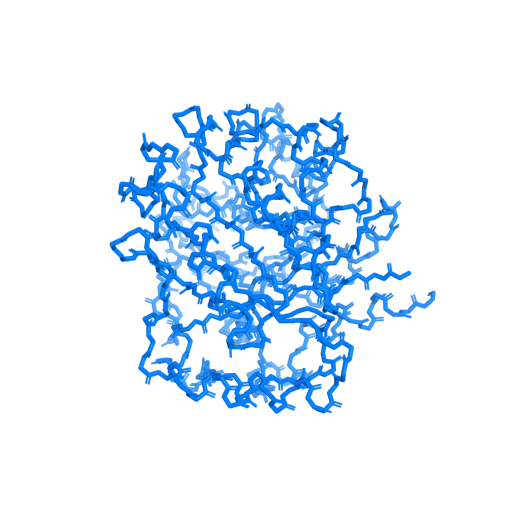1199 N N . LYS A 1 153 ? -12.809 22.406 -30.984 1.00 38.57 172 LYS A N 1
ATOM 1200 C CA . LYS A 1 153 ? -12.381 23.478 -31.888 1.00 39.11 172 LYS A CA 1
ATOM 1201 C C . LYS A 1 153 ? -11.341 24.415 -31.316 1.00 39.46 172 LYS A C 1
ATOM 1202 O O . LYS A 1 153 ? -10.894 25.329 -32.010 1.00 37.85 172 LYS A O 1
ATOM 1208 N N . SER A 1 154 ? -10.960 24.221 -30.059 1.00 39.64 173 SER A N 1
ATOM 1209 C CA . SER A 1 154 ? -10.190 25.243 -29.371 1.00 39.49 173 SER A CA 1
ATOM 1210 C C . SER A 1 154 ? -8.738 24.829 -29.289 1.00 40.50 173 SER A C 1
ATOM 1211 O O . SER A 1 154 ? -8.406 23.640 -29.345 1.00 42.67 173 SER A O 1
ATOM 1214 N N . THR A 1 155 ? -7.877 25.827 -29.159 1.00 39.99 174 THR A N 1
ATOM 1215 C CA . THR A 1 155 ? -6.481 25.594 -28.835 1.00 39.73 174 THR A CA 1
ATOM 1216 C C . THR A 1 155 ? -6.298 25.737 -27.327 1.00 39.26 174 THR A C 1
ATOM 1217 O O . THR A 1 155 ? -5.181 25.594 -26.814 1.00 41.41 174 THR A O 1
ATOM 1221 N N . LYS A 1 156 ? -7.394 26.033 -26.621 1.00 34.59 175 LYS A N 1
ATOM 1222 C CA . LYS A 1 156 ? -7.355 26.214 -25.178 1.00 32.46 175 LYS A CA 1
ATOM 1223 C C . LYS A 1 156 ? -7.947 25.013 -24.473 1.00 29.07 175 LYS A C 1
ATOM 1224 O O . LYS A 1 156 ? -8.551 24.122 -25.095 1.00 30.17 175 LYS A O 1
ATOM 1230 N N . GLU A 1 157 ? -7.761 25.001 -23.161 1.00 27.39 176 GLU A N 1
ATOM 1231 C CA . GLU A 1 157 ? -8.178 23.887 -22.344 1.00 24.83 176 GLU A CA 1
ATOM 1232 C C . GLU A 1 157 ? -9.707 23.808 -22.345 1.00 21.86 176 GLU A C 1
ATOM 1233 O O . GLU A 1 157 ? -10.359 24.833 -22.519 1.00 23.15 176 GLU A O 1
ATOM 1239 N N . ARG A 1 158 ? -10.277 22.609 -22.206 1.00 18.05 177 ARG A N 1
ATOM 1240 C CA . ARG A 1 158 ? -11.718 22.463 -22.149 1.00 17.62 177 ARG A CA 1
ATOM 1241 C C . ARG A 1 158 ? -12.173 23.200 -20.893 1.00 16.85 177 ARG A C 1
ATOM 1242 O O . ARG A 1 158 ? -11.542 23.092 -19.847 1.00 16.98 177 ARG A O 1
ATOM 1250 N N . LEU A 1 159 ? -13.237 23.983 -21.020 1.00 15.91 178 LEU A N 1
ATOM 1251 C CA . LEU A 1 159 ? -13.843 24.595 -19.860 1.00 15.22 178 LEU A CA 1
ATOM 1252 C C . LEU A 1 159 ? -14.296 23.507 -18.886 1.00 14.66 178 LEU A C 1
ATOM 1253 O O . LEU A 1 159 ? -14.931 22.528 -19.279 1.00 14.21 178 LEU A O 1
ATOM 1258 N N . LEU A 1 160 ? -13.937 23.672 -17.609 1.00 13.66 179 LEU A N 1
ATOM 1259 C CA . LEU A 1 160 ? -14.387 22.768 -16.556 1.00 13.85 179 LEU A CA 1
ATOM 1260 C C . LEU A 1 160 ? -15.840 22.976 -16.213 1.00 12.65 179 LEU A C 1
ATOM 1261 O O . LEU A 1 160 ? -16.349 24.090 -16.312 1.00 12.89 179 LEU A O 1
ATOM 1266 N N . LEU A 1 161 ? -16.512 21.910 -15.801 1.00 12.46 180 LEU A N 1
ATOM 1267 C CA . LEU A 1 161 ? -17.872 21.971 -15.347 1.00 12.00 180 LEU A CA 1
ATOM 1268 C C . LEU A 1 161 ? -18.014 21.209 -14.055 1.00 12.40 180 LEU A C 1
ATOM 1269 O O . LEU A 1 161 ? -17.787 20.008 -13.993 1.00 12.39 180 LEU A O 1
ATOM 1274 N N . THR A 1 162 ? -18.431 21.933 -13.029 1.00 12.07 181 THR A N 1
ATOM 1275 C CA . THR A 1 162 ? -18.629 21.368 -11.711 1.00 12.38 181 THR A CA 1
ATOM 1276 C C . THR A 1 162 ? -20.005 21.752 -11.192 1.00 12.63 181 THR A C 1
ATOM 1277 O O . THR A 1 162 ? -20.702 22.572 -11.776 1.00 11.55 181 THR A O 1
ATOM 1281 N N . VAL A 1 163 ? -20.411 21.134 -10.103 1.00 12.74 182 VAL A N 1
ATOM 1282 C CA . VAL A 1 163 ? -21.675 21.459 -9.473 1.00 12.69 182 VAL A CA 1
ATOM 1283 C C . VAL A 1 163 ? -21.584 21.306 -7.971 1.00 12.44 182 VAL A C 1
ATOM 1284 O O . VAL A 1 163 ? -21.153 20.280 -7.463 1.00 11.90 182 VAL A O 1
ATOM 1288 N N . GLY A 1 164 ? -22.075 22.301 -7.265 1.00 11.48 183 GLY A N 1
ATOM 1289 C CA . GLY A 1 164 ? -22.377 22.161 -5.850 1.00 11.48 183 GLY A CA 1
ATOM 1290 C C . GLY A 1 164 ? -23.684 21.442 -5.630 1.00 11.53 183 GLY A C 1
ATOM 1291 O O . GLY A 1 164 ? -24.750 21.866 -6.112 1.00 12.65 183 GLY A O 1
ATOM 1292 N N . VAL A 1 165 ? -23.636 20.340 -4.885 1.00 10.97 184 VAL A N 1
ATOM 1293 C CA . VAL A 1 165 ? -24.792 19.462 -4.761 1.00 10.74 184 VAL A CA 1
ATOM 1294 C C . VAL A 1 165 ? -25.149 19.103 -3.331 1.00 10.80 184 VAL A C 1
ATOM 1295 O O . VAL A 1 165 ? -24.303 19.118 -2.438 1.00 9.71 184 VAL A O 1
ATOM 1299 N N . SER A 1 166 ? -26.404 18.772 -3.108 1.00 10.60 185 SER A N 1
ATOM 1300 C CA . SER A 1 166 ? -26.881 18.402 -1.788 1.00 11.03 185 SER A CA 1
ATOM 1301 C C . SER A 1 166 ? -26.163 17.198 -1.186 1.00 11.13 185 SER A C 1
ATOM 1302 O O . SER A 1 166 ? -25.804 16.235 -1.884 1.00 11.89 185 SER A O 1
ATOM 1305 N N . ALA A 1 167 ? -25.939 17.296 0.112 1.00 11.14 186 ALA A N 1
ATOM 1306 C CA . ALA A 1 167 ? -25.466 16.175 0.906 1.00 11.66 186 ALA A CA 1
ATOM 1307 C C . ALA A 1 167 ? -26.588 15.461 1.653 1.00 12.35 186 ALA A C 1
ATOM 1308 O O . ALA A 1 167 ? -26.300 14.579 2.443 1.00 13.28 186 ALA A O 1
ATOM 1310 N N . GLY A 1 168 ? -27.853 15.816 1.416 1.00 12.88 187 GLY A N 1
ATOM 1311 C CA . GLY A 1 168 ? -28.989 15.189 2.109 1.00 13.35 187 GLY A CA 1
ATOM 1312 C C . GLY A 1 168 ? -29.616 14.088 1.276 1.00 14.06 187 GLY A C 1
ATOM 1313 O O . GLY A 1 168 ? -30.005 14.328 0.152 1.00 14.58 187 GLY A O 1
ATOM 1314 N N . ARG A 1 169 ? -29.708 12.882 1.831 1.00 15.70 188 ARG A N 1
ATOM 1315 C CA . ARG A 1 169 ? -30.156 11.708 1.048 1.00 16.32 188 ARG A CA 1
ATOM 1316 C C . ARG A 1 169 ? -31.440 11.975 0.288 1.00 16.28 188 ARG A C 1
ATOM 1317 O O . ARG A 1 169 ? -31.524 11.661 -0.885 1.00 14.89 188 ARG A O 1
ATOM 1325 N N . GLN A 1 170 ? -32.439 12.507 0.979 1.00 16.27 189 GLN A N 1
ATOM 1326 C CA . GLN A 1 170 ? -33.749 12.690 0.371 1.00 18.13 189 GLN A CA 1
ATOM 1327 C C . GLN A 1 170 ? -33.690 13.697 -0.763 1.00 17.46 189 GLN A C 1
ATOM 1328 O O . GLN A 1 170 ? -34.243 13.494 -1.855 1.00 17.80 189 GLN A O 1
ATOM 1334 N N . MET A 1 171 ? -33.016 14.802 -0.513 1.00 17.02 190 MET A N 1
ATOM 1335 C CA . MET A 1 171 ? -32.841 15.791 -1.556 1.00 16.21 190 MET A CA 1
ATOM 1336 C C . MET A 1 171 ? -32.045 15.236 -2.735 1.00 15.41 190 MET A C 1
ATOM 1337 O O . MET A 1 171 ? -32.313 15.587 -3.892 1.00 15.83 190 MET A O 1
ATOM 1342 N N . ILE A 1 172 ? -31.050 14.382 -2.458 1.00 14.88 191 ILE A N 1
ATOM 1343 C CA . ILE A 1 172 ? -30.240 13.777 -3.502 1.00 14.24 191 ILE A CA 1
ATOM 1344 C C . ILE A 1 172 ? -31.128 12.901 -4.391 1.00 15.52 191 ILE A C 1
ATOM 1345 O O . ILE A 1 172 ? -31.081 13.003 -5.615 1.00 14.94 191 ILE A O 1
ATOM 1350 N N . ASP A 1 173 ? -31.922 12.062 -3.738 1.00 15.55 192 ASP A N 1
ATOM 1351 C CA . ASP A 1 173 ? -32.858 11.165 -4.428 1.00 17.29 192 ASP A CA 1
ATOM 1352 C C . ASP A 1 173 ? -33.824 11.951 -5.305 1.00 18.70 192 ASP A C 1
ATOM 1353 O O . ASP A 1 173 ? -34.065 11.559 -6.456 1.00 19.38 192 ASP A O 1
ATOM 1358 N N . ASN A 1 174 ? -34.338 13.066 -4.780 1.00 18.56 193 ASN A N 1
ATOM 1359 C CA . ASN A 1 174 ? -35.312 13.885 -5.499 1.00 18.14 193 ASN A CA 1
ATOM 1360 C C . ASN A 1 174 ? -34.712 14.689 -6.643 1.00 17.43 193 ASN A C 1
ATOM 1361 O O . ASN A 1 174 ? -35.362 14.870 -7.680 1.00 17.38 193 ASN A O 1
ATOM 1366 N N . SER A 1 175 ? -33.472 15.154 -6.473 1.00 16.09 194 SER A N 1
ATOM 1367 C CA . SER A 1 175 ? -32.886 16.154 -7.370 1.00 14.97 194 SER A CA 1
ATOM 1368 C C . SER A 1 175 ? -32.052 15.663 -8.542 1.00 14.70 194 SER A C 1
ATOM 1369 O O . SER A 1 175 ? -31.996 16.338 -9.557 1.00 15.02 194 SER A O 1
ATOM 1372 N N . TYR A 1 176 ? -31.322 14.551 -8.394 1.00 14.53 195 TYR A N 1
ATOM 1373 C CA . TYR A 1 176 ? -30.213 14.255 -9.284 1.00 14.69 195 TYR A CA 1
ATOM 1374 C C . TYR A 1 176 ? -30.363 12.927 -10.021 1.00 15.62 195 TYR A C 1
ATOM 1375 O O . TYR A 1 176 ? -30.906 11.957 -9.460 1.00 16.58 195 TYR A O 1
ATOM 1384 N N . GLN A 1 177 ? -29.853 12.921 -11.252 1.00 15.92 196 GLN A N 1
ATOM 1385 C CA . GLN A 1 177 ? -29.630 11.716 -12.046 1.00 16.12 196 GLN A CA 1
ATOM 1386 C C . GLN A 1 177 ? -28.124 11.456 -12.042 1.00 15.87 196 GLN A C 1
ATOM 1387 O O . GLN A 1 177 ? -27.349 11.960 -12.866 1.00 17.18 196 GLN A O 1
ATOM 1393 N N . VAL A 1 178 ? -27.699 10.677 -11.046 1.00 15.89 197 VAL A N 1
ATOM 1394 C CA . VAL A 1 178 ? -26.296 10.671 -10.640 1.00 15.37 197 VAL A CA 1
ATOM 1395 C C . VAL A 1 178 ? -25.343 10.095 -11.673 1.00 15.61 197 VAL A C 1
ATOM 1396 O O . VAL A 1 178 ? -24.257 10.631 -11.925 1.00 15.40 197 VAL A O 1
ATOM 1400 N N . GLU A 1 179 ? -25.743 9.004 -12.310 1.00 17.51 198 GLU A N 1
ATOM 1401 C CA . GLU A 1 179 ? -24.882 8.402 -13.289 1.00 18.52 198 GLU A CA 1
ATOM 1402 C C . GLU A 1 179 ? -24.646 9.326 -14.463 1.00 17.68 198 GLU A C 1
ATOM 1403 O O . GLU A 1 179 ? -23.556 9.369 -14.976 1.00 18.71 198 GLU A O 1
ATOM 1409 N N . LYS A 1 180 ? -25.671 10.073 -14.863 1.00 19.64 199 LYS A N 1
ATOM 1410 C CA . LYS A 1 180 ? -25.525 11.073 -15.911 1.00 21.40 199 LYS A CA 1
ATOM 1411 C C . LYS A 1 180 ? -24.644 12.237 -15.466 1.00 19.54 199 LYS A C 1
ATOM 1412 O O . LYS A 1 180 ? -23.745 12.648 -16.175 1.00 18.64 199 LYS A O 1
ATOM 1418 N N . LEU A 1 181 ? -24.864 12.694 -14.245 1.00 19.09 200 LEU A N 1
ATOM 1419 C CA . LEU A 1 181 ? -24.032 13.727 -13.644 1.00 19.75 200 LEU A CA 1
ATOM 1420 C C . LEU A 1 181 ? -22.577 13.310 -13.589 1.00 18.76 200 LEU A C 1
ATOM 1421 O O . LEU A 1 181 ? -21.680 14.102 -13.845 1.00 19.13 200 LEU A O 1
ATOM 1426 N N . ALA A 1 182 ? -22.317 12.052 -13.238 1.00 18.59 201 ALA A N 1
ATOM 1427 C CA . ALA A 1 182 ? -20.945 11.548 -13.233 1.00 18.16 201 ALA A CA 1
ATOM 1428 C C . ALA A 1 182 ? -20.264 11.627 -14.618 1.00 19.08 201 ALA A C 1
ATOM 1429 O O . ALA A 1 182 ? -19.062 11.839 -14.712 1.00 21.72 201 ALA A O 1
ATOM 1431 N N . LYS A 1 183 ? -21.027 11.490 -15.703 1.00 19.01 202 LYS A N 1
ATOM 1432 C CA . LYS A 1 183 ? -20.425 11.620 -17.037 1.00 20.47 202 LYS A CA 1
ATOM 1433 C C . LYS A 1 183 ? -20.230 13.081 -17.421 1.00 18.37 202 LYS A C 1
ATOM 1434 O O . LYS A 1 183 ? -19.224 13.450 -18.027 1.00 19.58 202 LYS A O 1
ATOM 1440 N N . ASP A 1 184 ? -21.180 13.919 -17.038 1.00 16.86 203 ASP A N 1
ATOM 1441 C CA . ASP A 1 184 ? -21.198 15.330 -17.464 1.00 16.16 203 ASP A CA 1
ATOM 1442 C C . ASP A 1 184 ? -20.241 16.250 -16.675 1.00 15.91 203 ASP A C 1
ATOM 1443 O O . ASP A 1 184 ? -19.659 17.196 -17.237 1.00 17.02 203 ASP A O 1
ATOM 1448 N N . LEU A 1 185 ? -20.067 15.972 -15.386 1.00 14.83 204 LEU A N 1
ATOM 1449 C CA . LEU A 1 185 ? -19.268 16.856 -14.524 1.00 15.19 204 LEU A CA 1
ATOM 1450 C C . LEU A 1 185 ? -17.810 16.441 -14.401 1.00 14.85 204 LEU A C 1
ATOM 1451 O O . LEU A 1 185 ? -17.508 15.257 -14.352 1.00 15.81 204 LEU A O 1
ATOM 1456 N N . ASP A 1 186 ? -16.902 17.403 -14.291 1.00 14.93 205 ASP A N 1
ATOM 1457 C CA . ASP A 1 186 ? -15.532 17.083 -13.942 1.00 14.35 205 ASP A CA 1
ATOM 1458 C C . ASP A 1 186 ? -15.465 16.623 -12.487 1.00 14.34 205 ASP A C 1
ATOM 1459 O O . ASP A 1 186 ? -14.684 15.707 -12.157 1.00 13.47 205 ASP A O 1
ATOM 1464 N N . PHE A 1 187 ? -16.261 17.262 -11.629 1.00 13.09 206 PHE A N 1
ATOM 1465 C CA . PHE A 1 187 ? -16.412 16.833 -10.239 1.00 12.38 206 PHE A CA 1
ATOM 1466 C C . PHE A 1 187 ? -17.593 17.501 -9.577 1.00 12.11 206 PHE A C 1
ATOM 1467 O O . PHE A 1 187 ? -18.094 18.513 -10.102 1.00 11.74 206 PHE A O 1
ATOM 1475 N N . ILE A 1 188 ? -18.073 16.899 -8.475 1.00 11.28 207 ILE A N 1
ATOM 1476 C CA . ILE A 1 188 ? -19.054 17.536 -7.599 1.00 11.22 207 ILE A CA 1
ATOM 1477 C C . ILE A 1 188 ? -18.352 18.222 -6.420 1.00 11.55 207 ILE A C 1
ATOM 1478 O O . ILE A 1 188 ? -17.360 17.730 -5.894 1.00 11.56 207 ILE A O 1
ATOM 1483 N N . ASN A 1 189 ? -18.854 19.404 -6.091 1.00 10.89 208 ASN A N 1
ATOM 1484 C CA . ASN A 1 189 ? -18.552 20.067 -4.828 1.00 10.99 208 ASN A CA 1
ATOM 1485 C C . ASN A 1 189 ? -19.660 19.680 -3.861 1.00 11.32 208 ASN A C 1
ATOM 1486 O O . ASN A 1 189 ? -20.766 20.224 -3.872 1.00 11.71 208 ASN A O 1
ATOM 1491 N N . LEU A 1 190 ? -19.386 18.672 -3.033 1.00 11.03 209 LEU A N 1
ATOM 1492 C CA . LEU A 1 190 ? -20.406 18.167 -2.143 1.00 10.65 209 LEU A CA 1
ATOM 1493 C C . LEU A 1 190 ? -20.618 19.132 -0.979 1.00 10.45 209 LEU A C 1
ATOM 1494 O O . LEU A 1 190 ? -19.695 19.409 -0.236 1.00 10.09 209 LEU A O 1
ATOM 1499 N N . LEU A 1 191 ? -21.849 19.613 -0.837 1.00 9.66 210 LEU A N 1
ATOM 1500 C CA . LEU A 1 191 ? -22.204 20.617 0.183 1.00 9.77 210 LEU A CA 1
ATOM 1501 C C . LEU A 1 191 ? -22.512 19.950 1.521 1.00 9.42 210 LEU A C 1
ATOM 1502 O O . LEU A 1 191 ? -23.625 19.985 2.053 1.00 9.25 210 LEU A O 1
ATOM 1507 N N . SER A 1 192 ? -21.469 19.340 2.074 1.00 9.74 211 SER A N 1
ATOM 1508 C CA . SER A 1 192 ? -21.553 18.477 3.262 1.00 9.67 211 SER A CA 1
ATOM 1509 C C . SER A 1 192 ? -21.472 19.329 4.535 1.00 10.17 211 SER A C 1
ATOM 1510 O O . SER A 1 192 ? -20.519 19.257 5.318 1.00 10.78 211 SER A O 1
ATOM 1513 N N . PHE A 1 193 ? -22.506 20.129 4.705 1.00 9.92 212 PHE A N 1
ATOM 1514 C CA . PHE A 1 193 ? -22.697 21.056 5.807 1.00 10.47 212 PHE A CA 1
ATOM 1515 C C . PHE A 1 193 ? -24.184 21.459 5.752 1.00 10.98 212 PHE A C 1
ATOM 1516 O O . PHE A 1 193 ? -24.922 20.949 4.901 1.00 11.98 212 PHE A O 1
ATOM 1524 N N . ASP A 1 194 ? -24.632 22.295 6.686 1.00 11.50 213 ASP A N 1
ATOM 1525 C CA . ASP A 1 194 ? -26.036 22.666 6.846 1.00 11.89 213 ASP A CA 1
ATOM 1526 C C . ASP A 1 194 ? -26.894 21.459 7.139 1.00 12.34 213 ASP A C 1
ATOM 1527 O O . ASP A 1 194 ? -28.075 21.404 6.818 1.00 13.00 213 ASP A O 1
ATOM 1532 N N . PHE A 1 195 ? -26.307 20.498 7.828 1.00 11.78 214 PHE A N 1
ATOM 1533 C CA . PHE A 1 195 ? -27.055 19.328 8.256 1.00 12.34 214 PHE A CA 1
ATOM 1534 C C . PHE A 1 195 ? -28.041 19.657 9.382 1.00 13.24 214 PHE A C 1
ATOM 1535 O O . PHE A 1 195 ? -29.066 18.989 9.508 1.00 15.92 214 PHE A O 1
ATOM 1543 N N . HIS A 1 196 ? -27.716 20.640 10.220 1.00 13.22 215 HIS A N 1
ATOM 1544 C CA . HIS A 1 196 ? -28.547 21.047 11.339 1.00 13.55 215 HIS A CA 1
ATOM 1545 C C . HIS A 1 196 ? -28.387 22.546 11.535 1.00 13.50 215 HIS A C 1
ATOM 1546 O O . HIS A 1 196 ? -27.341 23.106 11.217 1.00 14.08 215 HIS A O 1
ATOM 1553 N N . GLY A 1 197 ? -29.395 23.163 12.126 1.00 14.06 216 GLY A N 1
ATOM 1554 C CA . GLY A 1 197 ? -29.424 24.622 12.314 1.00 13.97 216 GLY A CA 1
ATOM 1555 C C . GLY A 1 197 ? -30.789 25.027 12.833 1.00 15.27 216 GLY A C 1
ATOM 1556 O O . GLY A 1 197 ? -31.670 24.193 12.983 1.00 15.37 216 GLY A O 1
ATOM 1557 N N . SER A 1 198 ? -30.974 26.326 13.057 1.00 16.70 217 SER A N 1
ATOM 1558 C CA . SER A 1 198 ? -32.135 26.842 13.791 1.00 17.58 217 SER A CA 1
ATOM 1559 C C . SER A 1 198 ? -33.454 26.796 13.011 1.00 18.53 217 SER A C 1
ATOM 1560 O O . SER A 1 198 ? -34.507 27.104 13.553 1.00 19.35 217 SER A O 1
ATOM 1563 N N . TRP A 1 199 ? -33.408 26.326 11.775 1.00 18.60 218 TRP A N 1
ATOM 1564 C CA . TRP A 1 199 ? -34.605 26.186 10.951 1.00 18.08 218 TRP A CA 1
ATOM 1565 C C . TRP A 1 199 ? -35.343 24.884 11.287 1.00 20.22 218 TRP A C 1
ATOM 1566 O O . TRP A 1 199 ? -36.481 24.689 10.848 1.00 19.26 218 TRP A O 1
ATOM 1577 N N . GLU A 1 200 ? -34.699 23.988 12.039 1.00 19.45 219 GLU A N 1
ATOM 1578 C CA . GLU A 1 200 ? -35.266 22.663 12.259 1.00 20.49 219 GLU A CA 1
ATOM 1579 C C . GLU A 1 200 ? -36.446 22.674 13.221 1.00 20.63 219 GLU A C 1
ATOM 1580 O O . GLU A 1 200 ? -36.563 23.553 14.081 1.00 20.87 219 GLU A O 1
ATOM 1586 N N . LYS A 1 201 ? -37.333 21.705 13.017 1.00 23.68 220 LYS A N 1
ATOM 1587 C CA . LYS A 1 201 ? -38.522 21.507 13.847 1.00 26.04 220 LYS A CA 1
ATOM 1588 C C . LYS A 1 201 ? -38.551 20.007 14.150 1.00 24.31 220 LYS A C 1
ATOM 1589 O O . LYS A 1 201 ? -38.604 19.209 13.210 1.00 26.96 220 LYS A O 1
ATOM 1595 N N . PRO A 1 202 ? -38.445 19.607 15.435 1.00 22.14 221 PRO A N 1
ATOM 1596 C CA . PRO A 1 202 ? -38.388 20.510 16.580 1.00 21.33 221 PRO A CA 1
ATOM 1597 C C . PRO A 1 202 ? -37.086 21.278 16.642 1.00 19.47 221 PRO A C 1
ATOM 1598 O O . PRO A 1 202 ? -36.064 20.836 16.095 1.00 19.90 221 PRO A O 1
ATOM 1602 N N . LEU A 1 203 ? -37.135 22.418 17.321 1.00 18.09 222 LEU A N 1
ATOM 1603 C CA . LEU A 1 203 ? -35.988 23.293 17.374 1.00 16.63 222 LEU A CA 1
ATOM 1604 C C . LEU A 1 203 ? -35.073 22.849 18.517 1.00 15.62 222 LEU A C 1
ATOM 1605 O O . LEU A 1 203 ? -35.284 23.202 19.694 1.00 14.25 222 LEU A O 1
ATOM 1610 N N . ILE A 1 204 ? -34.059 22.057 18.130 1.00 13.29 223 ILE A N 1
ATOM 1611 C CA . ILE A 1 204 ? -33.069 21.522 19.049 1.00 12.85 223 ILE A CA 1
ATOM 1612 C C . ILE A 1 204 ? -31.658 21.754 18.506 1.00 12.38 223 ILE A C 1
ATOM 1613 O O . ILE A 1 204 ? -31.476 21.933 17.297 1.00 13.05 223 ILE A O 1
ATOM 1618 N N . THR A 1 205 ? -30.672 21.777 19.392 1.00 11.84 224 THR A N 1
ATOM 1619 C CA . THR A 1 205 ? -29.304 21.990 18.954 1.00 11.43 224 THR A CA 1
ATOM 1620 C C . THR A 1 205 ? -28.845 20.779 18.162 1.00 11.67 224 THR A C 1
ATOM 1621 O O . THR A 1 205 ? -29.270 19.657 18.413 1.00 12.09 224 THR A O 1
ATOM 1625 N N . GLY A 1 206 ? -27.971 21.029 17.201 1.00 11.54 225 GLY A N 1
ATOM 1626 C CA . GLY A 1 206 ? -27.371 19.970 16.394 1.00 11.74 225 GLY A CA 1
ATOM 1627 C C . GLY A 1 206 ? -26.233 20.609 15.638 1.00 11.64 225 GLY A C 1
ATOM 1628 O O . GLY A 1 206 ? -26.248 21.818 15.397 1.00 10.85 225 GLY A O 1
ATOM 1629 N N . HIS A 1 207 ? -25.273 19.801 15.219 1.00 11.01 226 HIS A N 1
ATOM 1630 C CA . HIS A 1 207 ? -24.075 20.313 14.560 1.00 10.66 226 HIS A CA 1
ATOM 1631 C C . HIS A 1 207 ? -24.267 20.556 13.040 1.00 11.12 226 HIS A C 1
ATOM 1632 O O . HIS A 1 207 ? -24.797 19.710 12.318 1.00 12.13 226 HIS A O 1
ATOM 1639 N N . ASN A 1 208 ? -23.744 21.671 12.579 1.00 10.62 227 ASN A N 1
ATOM 1640 C CA . ASN A 1 208 ? -23.756 22.064 11.152 1.00 11.02 227 ASN A CA 1
ATOM 1641 C C . ASN A 1 208 ? -23.211 20.976 10.218 1.00 10.70 227 ASN A C 1
ATOM 1642 O O . ASN A 1 208 ? -23.726 20.736 9.110 1.00 10.67 227 ASN A O 1
ATOM 1647 N N . SER A 1 209 ? -22.134 20.315 10.655 1.00 10.14 228 SER A N 1
ATOM 1648 C CA . SER A 1 209 ? -21.349 19.461 9.761 1.00 9.66 228 SER A CA 1
ATOM 1649 C C . SER A 1 209 ? -20.643 18.287 10.488 1.00 9.69 228 SER A C 1
ATOM 1650 O O . SER A 1 209 ? -19.414 18.178 10.479 1.00 9.76 228 SER A O 1
ATOM 1653 N N . PRO A 1 210 ? -21.432 17.425 11.124 1.00 10.02 229 PRO A N 1
ATOM 1654 C CA . PRO A 1 210 ? -20.840 16.282 11.807 1.00 10.06 229 PRO A CA 1
ATOM 1655 C C . PRO A 1 210 ? -20.244 15.300 10.799 1.00 10.60 229 PRO A C 1
ATOM 1656 O O . PRO A 1 210 ? -20.867 15.003 9.782 1.00 10.96 229 PRO A O 1
ATOM 1660 N N . LEU A 1 211 ? -19.036 14.826 11.071 1.00 10.08 230 LEU A N 1
ATOM 1661 C CA . LEU A 1 211 ? -18.455 13.777 10.258 1.00 10.21 230 LEU A CA 1
ATOM 1662 C C . LEU A 1 211 ? -19.260 12.488 10.333 1.00 10.94 230 LEU A C 1
ATOM 1663 O O . LEU A 1 211 ? -19.491 11.837 9.318 1.00 11.18 230 LEU A O 1
ATOM 1668 N N . SER A 1 212 ? -19.655 12.115 11.538 1.00 11.29 231 SER A N 1
ATOM 1669 C CA . SER A 1 212 ? -20.332 10.813 11.762 1.00 12.06 231 SER A CA 1
ATOM 1670 C C . SER A 1 212 ? -21.636 10.976 12.531 1.00 12.16 231 SER A C 1
ATOM 1671 O O . SER A 1 212 ? -21.949 12.055 13.042 1.00 10.36 231 SER A O 1
ATOM 1674 N N . LYS A 1 213 ? -22.421 9.902 12.598 1.00 12.54 232 LYS A N 1
ATOM 1675 C CA . LYS A 1 213 ? -23.730 10.010 13.206 1.00 13.93 232 LYS A CA 1
ATOM 1676 C C . LYS A 1 213 ? -23.637 10.229 14.697 1.00 13.26 232 LYS A C 1
ATOM 1677 O O . LYS A 1 213 ? -22.674 9.808 15.341 1.00 13.80 232 LYS A O 1
ATOM 1683 N N . GLY A 1 214 ? -24.666 10.852 15.228 1.00 13.08 233 GLY A N 1
ATOM 1684 C CA . GLY A 1 214 ? -24.798 11.047 16.655 1.00 12.94 233 GLY A CA 1
ATOM 1685 C C . GLY A 1 214 ? -25.305 9.800 17.337 1.00 12.70 233 GLY A C 1
ATOM 1686 O O . GLY A 1 214 ? -26.004 8.955 16.722 1.00 13.24 233 GLY A O 1
ATOM 1687 N N . TRP A 1 215 ? -24.984 9.682 18.625 1.00 12.70 234 TRP A N 1
ATOM 1688 C CA . TRP A 1 215 ? -25.446 8.537 19.387 1.00 13.02 234 TRP A CA 1
ATOM 1689 C C . TRP A 1 215 ? -26.978 8.488 19.466 1.00 13.64 234 TRP A C 1
ATOM 1690 O O . TRP A 1 215 ? -27.557 7.413 19.584 1.00 13.67 234 TRP A O 1
ATOM 1701 N N . GLN A 1 216 ? -27.620 9.638 19.343 1.00 13.75 235 GLN A N 1
ATOM 1702 C CA . GLN A 1 216 ? -29.066 9.717 19.416 1.00 14.76 235 GLN A CA 1
ATOM 1703 C C . GLN A 1 216 ? -29.737 9.512 18.059 1.00 15.91 235 GLN A C 1
ATOM 1704 O O . GLN A 1 216 ? -30.964 9.428 17.984 1.00 15.64 235 GLN A O 1
ATOM 1710 N N . ASP A 1 217 ? -28.946 9.441 16.998 1.00 15.91 236 ASP A N 1
ATOM 1711 C CA . ASP A 1 217 ? -29.495 9.280 15.649 1.00 16.05 236 ASP A CA 1
ATOM 1712 C C . ASP A 1 217 ? -29.892 7.838 15.380 1.00 18.05 236 ASP A C 1
ATOM 1713 O O . ASP A 1 217 ? -29.095 6.926 15.611 1.00 17.35 236 ASP A O 1
ATOM 1718 N N . ARG A 1 218 ? -31.130 7.649 14.909 1.00 19.60 237 ARG A N 1
ATOM 1719 C CA . ARG A 1 218 ? -31.573 6.362 14.367 1.00 21.18 237 ARG A CA 1
ATOM 1720 C C . ARG A 1 218 ? -32.438 6.586 13.139 1.00 21.62 237 ARG A C 1
ATOM 1721 O O . ARG A 1 218 ? -32.969 7.657 12.939 1.00 20.59 237 ARG A O 1
ATOM 1729 N N . GLY A 1 219 ? -32.571 5.552 12.318 1.00 24.12 238 GLY A N 1
ATOM 1730 C CA . GLY A 1 219 ? -33.433 5.643 11.158 1.00 24.89 238 GLY A CA 1
ATOM 1731 C C . GLY A 1 219 ? -32.944 6.743 10.234 1.00 25.04 238 GLY A C 1
ATOM 1732 O O . GLY A 1 219 ? -31.728 6.870 10.023 1.00 22.85 238 GLY A O 1
ATOM 1733 N N . PRO A 1 220 ? -33.880 7.543 9.691 1.00 27.17 239 PRO A N 1
ATOM 1734 C CA . PRO A 1 220 ? -33.538 8.630 8.760 1.00 25.90 239 PRO A CA 1
ATOM 1735 C C . PRO A 1 220 ? -32.546 9.675 9.297 1.00 23.79 239 PRO A C 1
ATOM 1736 O O . PRO A 1 220 ? -31.732 10.211 8.530 1.00 21.74 239 PRO A O 1
ATOM 1740 N N . SER A 1 221 ? -32.553 9.922 10.605 1.00 23.07 240 SER A N 1
ATOM 1741 C CA . SER A 1 221 ? -31.616 10.890 11.169 1.00 22.58 240 SER A CA 1
ATOM 1742 C C . SER A 1 221 ? -30.152 10.445 11.027 1.00 20.01 240 SER A C 1
ATOM 1743 O O . SER A 1 221 ? -29.242 11.295 11.039 1.00 19.70 240 SER A O 1
ATOM 1746 N N . SER A 1 222 ? -29.936 9.152 10.813 1.00 18.58 241 SER A N 1
ATOM 1747 C CA . SER A 1 222 ? -28.588 8.625 10.596 1.00 19.14 241 SER A CA 1
ATOM 1748 C C . SER A 1 222 ? -27.944 8.982 9.254 1.00 18.52 241 SER A C 1
ATOM 1749 O O . SER A 1 222 ? -26.761 8.722 9.060 1.00 18.70 241 SER A O 1
ATOM 1752 N N . TYR A 1 223 ? -28.717 9.565 8.343 1.00 18.00 242 TYR A N 1
ATOM 1753 C CA . TYR A 1 223 ? -28.194 10.089 7.080 1.00 18.52 242 TYR A CA 1
ATOM 1754 C C . TYR A 1 223 ? -27.520 11.452 7.215 1.00 16.64 242 TYR A C 1
ATOM 1755 O O . TYR A 1 223 ? -26.768 11.836 6.312 1.00 17.02 242 TYR A O 1
ATOM 1764 N N . TYR A 1 224 ? -27.791 12.174 8.301 1.00 16.45 243 TYR A N 1
ATOM 1765 C CA . TYR A 1 224 ? -27.429 13.616 8.417 1.00 17.28 243 TYR A CA 1
ATOM 1766 C C . TYR A 1 224 ? -25.993 13.823 8.902 1.00 15.66 243 TYR A C 1
ATOM 1767 O O . TYR A 1 224 ? -25.737 14.400 9.984 1.00 15.84 243 TYR A O 1
ATOM 1776 N N . ASN A 1 225 ? -25.055 13.312 8.129 1.00 13.50 244 ASN A N 1
ATOM 1777 C CA . ASN A 1 225 ? -23.654 13.486 8.405 1.00 12.40 244 ASN A CA 1
ATOM 1778 C C . ASN A 1 225 ? -22.830 13.273 7.141 1.00 11.92 244 ASN A C 1
ATOM 1779 O O . ASN A 1 225 ? -23.297 12.733 6.134 1.00 11.57 244 ASN A O 1
ATOM 1784 N N . VAL A 1 226 ? -21.590 13.688 7.233 1.00 11.79 245 VAL A N 1
ATOM 1785 C CA . VAL A 1 226 ? -20.717 13.765 6.096 1.00 12.36 245 VAL A CA 1
ATOM 1786 C C . VAL A 1 226 ? -20.392 12.368 5.572 1.00 12.41 245 VAL A C 1
ATOM 1787 O O . VAL A 1 226 ? -20.379 12.136 4.360 1.00 11.85 245 VAL A O 1
ATOM 1791 N N . GLU A 1 227 ? -20.069 11.454 6.483 1.00 12.70 246 GLU A N 1
ATOM 1792 C CA . GLU A 1 227 ? -19.735 10.092 6.062 1.00 13.74 246 GLU A CA 1
ATOM 1793 C C . GLU A 1 227 ? -20.849 9.464 5.258 1.00 13.37 246 GLU A C 1
ATOM 1794 O O . GLU A 1 227 ? -20.584 8.868 4.212 1.00 12.97 246 GLU A O 1
ATOM 1800 N N . TYR A 1 228 ? -22.080 9.584 5.752 1.00 12.71 247 TYR A N 1
ATOM 1801 C CA . TYR A 1 228 ? -23.228 9.022 5.060 1.00 13.26 247 TYR A CA 1
ATOM 1802 C C . TYR A 1 228 ? -23.356 9.663 3.673 1.00 12.68 247 TYR A C 1
ATOM 1803 O O . TYR A 1 228 ? -23.530 8.982 2.684 1.00 12.57 247 TYR A O 1
ATOM 1812 N N . ALA A 1 229 ? -23.252 10.985 3.608 1.00 11.67 248 ALA A N 1
ATOM 1813 C CA . ALA A 1 229 ? -23.454 11.683 2.352 1.00 11.36 248 ALA A CA 1
ATOM 1814 C C . ALA A 1 229 ? -22.472 11.232 1.288 1.00 11.22 248 ALA A C 1
ATOM 1815 O O . ALA A 1 229 ? -22.848 11.009 0.127 1.00 10.94 248 ALA A O 1
ATOM 1817 N N . VAL A 1 230 ? -21.201 11.150 1.669 1.00 11.21 249 VAL A N 1
ATOM 1818 C CA . VAL A 1 230 ? -20.141 10.731 0.773 1.00 11.56 249 VAL A CA 1
ATOM 1819 C C . VAL A 1 230 ? -20.416 9.305 0.312 1.00 12.07 249 VAL A C 1
ATOM 1820 O O . VAL A 1 230 ? -20.291 9.018 -0.864 1.00 11.38 249 VAL A O 1
ATOM 1824 N N . GLY A 1 231 ? -20.782 8.434 1.249 1.00 12.63 250 GLY A N 1
ATOM 1825 C CA . GLY A 1 231 ? -21.065 7.029 0.894 1.00 13.21 250 GLY A CA 1
ATOM 1826 C C . GLY A 1 231 ? -22.244 6.921 -0.053 1.00 13.96 250 GLY A C 1
ATOM 1827 O O . GLY A 1 231 ? -22.236 6.105 -0.980 1.00 14.60 250 GLY A O 1
ATOM 1828 N N . TYR A 1 232 ? -23.243 7.774 0.162 1.00 14.15 251 TYR A N 1
ATOM 1829 C CA . TYR A 1 232 ? -24.431 7.737 -0.646 1.00 14.33 251 TYR A CA 1
ATOM 1830 C C . TYR A 1 232 ? -24.158 8.175 -2.096 1.00 13.63 251 TYR A C 1
ATOM 1831 O O . TYR A 1 232 ? -24.604 7.524 -3.043 1.00 14.34 251 TYR A O 1
ATOM 1840 N N . TRP A 1 233 ? -23.408 9.267 -2.268 1.00 12.94 252 TRP A N 1
ATOM 1841 C CA . TRP A 1 233 ? -23.025 9.707 -3.612 1.00 12.77 252 TRP A CA 1
ATOM 1842 C C . TRP A 1 233 ? -22.257 8.624 -4.374 1.00 13.30 252 TRP A C 1
ATOM 1843 O O . TRP A 1 233 ? -22.474 8.400 -5.576 1.00 13.00 252 TRP A O 1
ATOM 1854 N N . ILE A 1 234 ? -21.363 7.952 -3.676 1.00 12.67 253 ILE A N 1
ATOM 1855 C CA . ILE A 1 234 ? -20.602 6.893 -4.292 1.00 13.64 253 ILE A CA 1
ATOM 1856 C C . ILE A 1 234 ? -21.523 5.722 -4.648 1.00 14.77 253 ILE A C 1
ATOM 1857 O O . ILE A 1 234 ? -21.452 5.212 -5.772 1.00 14.96 253 ILE A O 1
ATOM 1862 N N . HIS A 1 235 ? -22.386 5.345 -3.714 1.00 15.34 254 HIS A N 1
ATOM 1863 C CA . HIS A 1 235 ? -23.394 4.293 -3.928 1.00 18.04 254 HIS A CA 1
ATOM 1864 C C . HIS A 1 235 ? -24.224 4.582 -5.172 1.00 17.80 254 HIS A C 1
ATOM 1865 O O . HIS A 1 235 ? -24.507 3.666 -5.965 1.00 18.82 254 HIS A O 1
ATOM 1872 N N . LYS A 1 236 ? -24.601 5.843 -5.357 1.00 16.54 255 LYS A N 1
ATOM 1873 C CA . LYS A 1 236 ? -25.460 6.229 -6.472 1.00 16.75 255 LYS A CA 1
ATOM 1874 C C . LYS A 1 236 ? -24.742 6.275 -7.815 1.00 15.32 255 LYS A C 1
ATOM 1875 O O . LYS A 1 236 ? -25.399 6.472 -8.822 1.00 16.00 255 LYS A O 1
ATOM 1881 N N . GLY A 1 237 ? -23.421 6.106 -7.839 1.00 15.65 256 GLY A N 1
ATOM 1882 C CA . GLY A 1 237 ? -22.655 6.017 -9.062 1.00 15.42 256 GLY A CA 1
ATOM 1883 C C . GLY A 1 237 ? -21.635 7.119 -9.306 1.00 15.97 256 GLY A C 1
ATOM 1884 O O . GLY A 1 237 ? -21.023 7.151 -10.369 1.00 15.82 256 GLY A O 1
ATOM 1885 N N . MET A 1 238 ? -21.424 8.024 -8.342 1.00 14.70 257 MET A N 1
ATOM 1886 C CA . MET A 1 238 ? -20.410 9.045 -8.529 1.00 14.52 257 MET A CA 1
ATOM 1887 C C . MET A 1 238 ? -19.064 8.433 -8.171 1.00 14.35 257 MET A C 1
ATOM 1888 O O . MET A 1 238 ? -18.918 7.898 -7.061 1.00 14.83 257 MET A O 1
ATOM 1893 N N . PRO A 1 239 ? -18.089 8.461 -9.087 1.00 13.51 258 PRO A N 1
ATOM 1894 C CA . PRO A 1 239 ? -16.756 7.925 -8.754 1.00 13.78 258 PRO A CA 1
ATOM 1895 C C . PRO A 1 239 ? -16.180 8.677 -7.573 1.00 13.89 258 PRO A C 1
ATOM 1896 O O . PRO A 1 239 ? -16.332 9.913 -7.497 1.00 13.81 258 PRO A O 1
ATOM 1900 N N . SER A 1 240 ? -15.519 7.975 -6.667 1.00 13.85 259 SER A N 1
ATOM 1901 C CA . SER A 1 240 ? -15.032 8.645 -5.456 1.00 13.99 259 SER A CA 1
ATOM 1902 C C . SER A 1 240 ? -14.098 9.793 -5.794 1.00 14.14 259 SER A C 1
ATOM 1903 O O . SER A 1 240 ? -14.097 10.825 -5.102 1.00 13.88 259 SER A O 1
ATOM 1906 N N . GLU A 1 241 ? -13.313 9.666 -6.861 1.00 13.98 260 GLU A N 1
ATOM 1907 C CA . GLU A 1 241 ? -12.352 10.695 -7.194 1.00 15.30 260 GLU A CA 1
ATOM 1908 C C . GLU A 1 241 ? -13.004 11.958 -7.748 1.00 14.42 260 GLU A C 1
ATOM 1909 O O . GLU A 1 241 ? -12.354 12.976 -7.857 1.00 14.01 260 GLU A O 1
ATOM 1915 N N . LYS A 1 242 ? -14.288 11.876 -8.095 1.00 14.08 261 LYS A N 1
ATOM 1916 C CA . LYS A 1 242 ? -15.021 13.061 -8.533 1.00 14.13 261 LYS A CA 1
ATOM 1917 C C . LYS A 1 242 ? -15.766 13.690 -7.383 1.00 13.52 261 LYS A C 1
ATOM 1918 O O . LYS A 1 242 ? -16.469 14.663 -7.595 1.00 14.01 261 LYS A O 1
ATOM 1924 N N . VAL A 1 243 ? -15.655 13.138 -6.173 1.00 12.80 262 VAL A N 1
ATOM 1925 C CA . VAL A 1 243 ? -16.275 13.766 -4.994 1.00 12.43 262 VAL A CA 1
ATOM 1926 C C . VAL A 1 243 ? -15.245 14.669 -4.322 1.00 11.67 262 VAL A C 1
ATOM 1927 O O . VAL A 1 243 ? -14.218 14.184 -3.826 1.00 11.46 262 VAL A O 1
ATOM 1931 N N . VAL A 1 244 ? -15.494 15.983 -4.319 1.00 11.00 263 VAL A N 1
ATOM 1932 C CA . VAL A 1 244 ? -14.667 16.932 -3.605 1.00 10.54 263 VAL A CA 1
ATOM 1933 C C . VAL A 1 244 ? -15.506 17.360 -2.421 1.00 10.86 263 VAL A C 1
ATOM 1934 O O . VAL A 1 244 ? -16.570 17.948 -2.576 1.00 11.37 263 VAL A O 1
ATOM 1938 N N . MET A 1 245 ? -15.049 16.993 -1.225 1.00 10.69 264 MET A N 1
ATOM 1939 C CA . MET A 1 245 ? -15.881 17.002 -0.031 1.00 10.64 264 MET A CA 1
ATOM 1940 C C . MET A 1 245 ? -15.869 18.393 0.628 1.00 10.26 264 MET A C 1
ATOM 1941 O O . MET A 1 245 ? -14.803 18.890 1.018 1.00 10.66 264 MET A O 1
ATOM 1946 N N . GLY A 1 246 ? -17.045 18.996 0.741 1.00 10.61 265 GLY A N 1
ATOM 1947 C CA . GLY A 1 246 ? -17.170 20.334 1.334 1.00 10.30 265 GLY A CA 1
ATOM 1948 C C . GLY A 1 246 ? -16.883 20.288 2.819 1.00 10.59 265 GLY A C 1
ATOM 1949 O O . GLY A 1 246 ? -17.295 19.355 3.540 1.00 10.41 265 GLY A O 1
ATOM 1950 N N . ILE A 1 247 ? -16.176 21.316 3.267 1.00 9.76 266 ILE A N 1
ATOM 1951 C CA . ILE A 1 247 ? -15.840 21.519 4.663 1.00 9.79 266 ILE A CA 1
ATOM 1952 C C . ILE A 1 247 ? -16.203 22.997 4.926 1.00 9.65 266 ILE A C 1
ATOM 1953 O O . ILE A 1 247 ? -15.816 23.858 4.155 1.00 9.86 266 ILE A O 1
ATOM 1958 N N . PRO A 1 248 ? -16.968 23.292 5.989 1.00 9.93 267 PRO A N 1
ATOM 1959 C CA . PRO A 1 248 ? -17.366 24.690 6.252 1.00 9.96 267 PRO A CA 1
ATOM 1960 C C . PRO A 1 248 ? -16.376 25.436 7.134 1.00 10.15 267 PRO A C 1
ATOM 1961 O O . PRO A 1 248 ? -15.749 24.839 8.024 1.00 10.48 267 PRO A O 1
ATOM 1965 N N . THR A 1 249 ? -16.248 26.742 6.921 1.00 9.89 268 THR A N 1
ATOM 1966 C CA . THR A 1 249 ? -15.487 27.607 7.834 1.00 10.70 268 THR A CA 1
ATOM 1967 C C . THR A 1 249 ? -16.414 28.508 8.640 1.00 11.40 268 THR A C 1
ATOM 1968 O O . THR A 1 249 ? -16.028 29.582 9.064 1.00 14.61 268 THR A O 1
ATOM 1972 N N . TYR A 1 250 ? -17.670 28.123 8.765 1.00 10.45 269 TYR A N 1
ATOM 1973 C CA . TYR A 1 250 ? -18.632 28.813 9.595 1.00 10.22 269 TYR A CA 1
ATOM 1974 C C . TYR A 1 250 ? -19.254 27.770 10.499 1.00 10.18 269 TYR A C 1
ATOM 1975 O O . TYR A 1 250 ? -19.056 26.571 10.280 1.00 10.76 269 TYR A O 1
ATOM 1984 N N . GLY A 1 251 ? -19.971 28.227 11.525 1.00 9.84 270 GLY A N 1
ATOM 1985 C CA . GLY A 1 251 ? -20.742 27.347 12.374 1.00 10.08 270 GLY A CA 1
ATOM 1986 C C . GLY A 1 251 ? -22.188 27.788 12.449 1.00 10.65 270 GLY A C 1
ATOM 1987 O O . GLY A 1 251 ? -22.512 28.900 12.044 1.00 10.53 270 GLY A O 1
ATOM 1988 N N . HIS A 1 252 ? -23.051 26.910 12.943 1.00 10.68 271 HIS A N 1
ATOM 1989 C CA . HIS A 1 252 ? -24.447 27.260 13.182 1.00 11.15 271 HIS A CA 1
ATOM 1990 C C . HIS A 1 252 ? -24.668 27.354 14.668 1.00 10.77 271 HIS A C 1
ATOM 1991 O O . HIS A 1 252 ? -24.176 26.533 15.468 1.00 10.43 271 HIS A O 1
ATOM 1998 N N . SER A 1 253 ? -25.393 28.391 15.031 1.00 11.06 272 SER A N 1
ATOM 1999 C CA . SER A 1 253 ? -25.629 28.767 16.406 1.00 11.01 272 SER A CA 1
ATOM 2000 C C . SER A 1 253 ? -27.092 28.687 16.809 1.00 10.78 272 SER A C 1
ATOM 2001 O O . SER A 1 253 ? -27.997 28.809 15.968 1.00 10.29 272 SER A O 1
ATOM 2004 N N . PHE A 1 254 ? -27.284 28.509 18.111 1.00 10.29 273 PHE A N 1
ATOM 2005 C CA . PHE A 1 254 ? -28.615 28.431 18.730 1.00 10.58 273 PHE A CA 1
ATOM 2006 C C . PHE A 1 254 ? -28.616 29.218 20.011 1.00 11.05 273 PHE A C 1
ATOM 2007 O O . PHE A 1 254 ? -27.623 29.262 20.730 1.00 10.97 273 PHE A O 1
ATOM 2015 N N . THR A 1 255 ? -29.783 29.781 20.340 1.00 11.48 274 THR A N 1
ATOM 2016 C CA . THR A 1 255 ? -30.032 30.286 21.673 1.00 12.31 274 THR A CA 1
ATOM 2017 C C . THR A 1 255 ? -30.760 29.174 22.431 1.00 11.92 274 THR A C 1
ATOM 2018 O O . THR A 1 255 ? -31.784 28.679 21.962 1.00 13.08 274 THR A O 1
ATOM 2022 N N . LEU A 1 256 ? -30.203 28.771 23.560 1.00 13.06 275 LEU A N 1
ATOM 2023 C CA . LEU A 1 256 ? -30.744 27.684 24.358 1.00 12.86 275 LEU A CA 1
ATOM 2024 C C . LEU A 1 256 ? -31.999 28.116 25.114 1.00 14.39 275 LEU A C 1
ATOM 2025 O O . LEU A 1 256 ? -32.080 29.238 25.614 1.00 15.24 275 LEU A O 1
ATOM 2030 N N . ALA A 1 257 ? -32.974 27.211 25.147 1.00 15.42 276 ALA A N 1
ATOM 2031 C CA . ALA A 1 257 ? -34.265 27.442 25.818 1.00 16.40 276 ALA A CA 1
ATOM 2032 C C . ALA A 1 257 ? -34.267 27.022 27.273 1.00 18.18 276 ALA A C 1
ATOM 2033 O O . ALA A 1 257 ? -35.163 27.438 28.022 1.00 21.01 276 ALA A O 1
ATOM 2035 N N . SER A 1 258 ? -33.283 26.227 27.686 1.00 18.90 277 SER A N 1
ATOM 2036 C CA . SER A 1 258 ? -33.199 25.700 29.058 1.00 18.69 277 SER A CA 1
ATOM 2037 C C . SER A 1 258 ? -31.742 25.633 29.507 1.00 19.13 277 SER A C 1
ATOM 2038 O O . SER A 1 258 ? -30.829 26.052 28.792 1.00 19.67 277 SER A O 1
ATOM 2041 N N . ALA A 1 259 ? -31.540 25.101 30.704 1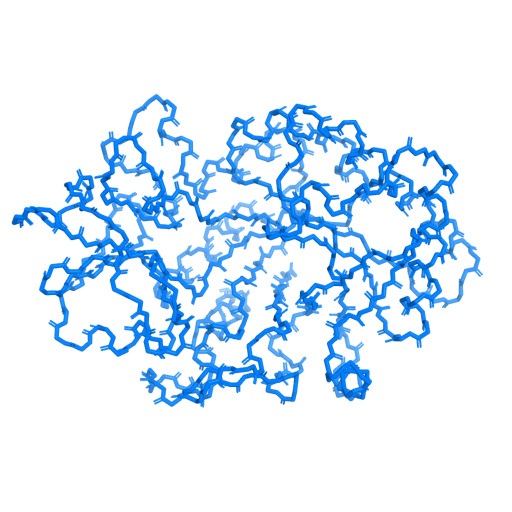.00 19.10 278 ALA A N 1
ATOM 2042 C CA . ALA A 1 259 ? -30.218 24.808 31.228 1.00 19.42 278 ALA 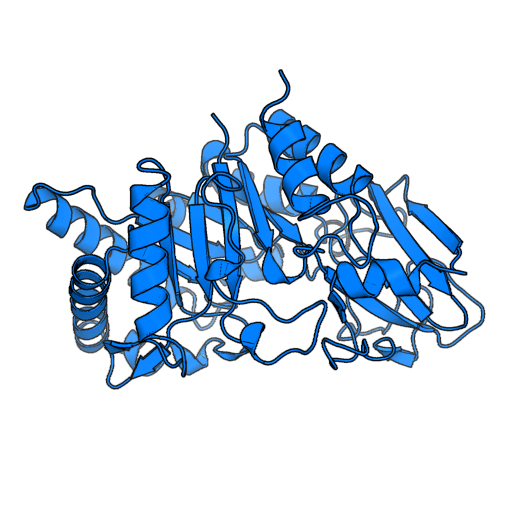A CA 1
ATOM 2043 C C . ALA A 1 259 ? -29.472 23.717 30.454 1.00 17.85 278 ALA A C 1
ATOM 2044 O O . ALA A 1 259 ? -28.262 23.595 30.599 1.00 18.55 278 ALA A O 1
ATOM 2046 N N . GLU A 1 260 ? -30.183 22.903 29.678 1.00 17.20 279 GLU A N 1
ATOM 2047 C CA . GLU A 1 260 ? -29.548 21.776 28.991 1.00 17.09 279 GLU A CA 1
ATOM 2048 C C . GLU A 1 260 ? -28.661 22.298 27.872 1.00 16.10 279 GLU A C 1
ATOM 2049 O O . GLU A 1 260 ? -29.064 23.206 27.128 1.00 15.01 279 GLU A O 1
ATOM 2055 N N . THR A 1 261 ? -27.453 21.744 27.756 1.00 15.65 280 THR A N 1
ATOM 2056 C CA . THR A 1 261 ? -26.470 22.250 26.793 1.00 15.75 280 THR A CA 1
ATOM 2057 C C . THR A 1 261 ? -25.948 21.172 25.839 1.00 14.95 280 THR A C 1
ATOM 2058 O O . THR A 1 261 ? -24.970 21.389 25.138 1.00 16.13 280 THR A O 1
ATOM 2062 N N . THR A 1 262 ? -26.585 20.017 25.823 1.00 14.50 281 THR A N 1
ATOM 2063 C CA . THR A 1 262 ? -26.131 18.897 25.025 1.00 14.53 281 THR A CA 1
ATOM 2064 C C . THR A 1 262 ? -26.649 18.983 23.596 1.00 14.36 281 THR A C 1
ATOM 2065 O O . THR A 1 262 ? -27.471 19.852 23.276 1.00 14.09 281 THR A O 1
ATOM 2069 N N . VAL A 1 263 ? -26.164 18.085 22.740 1.00 14.43 282 VAL A N 1
ATOM 2070 C CA . VAL A 1 263 ? -26.744 17.903 21.419 1.00 13.63 282 VAL A CA 1
ATOM 2071 C C . VAL A 1 263 ? -28.179 17.427 21.602 1.00 14.36 282 VAL A C 1
ATOM 2072 O O . VAL A 1 263 ? -28.436 16.470 22.312 1.00 16.24 282 VAL A O 1
ATOM 2076 N N . GLY A 1 264 ? -29.102 18.135 20.963 1.00 13.19 283 GLY A N 1
ATOM 2077 C CA . GLY A 1 264 ? -30.518 17.845 21.011 1.00 13.69 283 GLY A CA 1
ATOM 2078 C C . GLY A 1 264 ? -31.259 18.567 22.120 1.00 13.43 283 GLY A C 1
ATOM 2079 O O . GLY A 1 264 ? -32.454 18.301 22.340 1.00 13.98 283 GLY A O 1
ATOM 2080 N N . ALA A 1 265 ? -30.563 19.476 22.806 1.00 13.84 284 ALA A N 1
ATOM 2081 C CA . ALA A 1 265 ? -31.173 20.345 23.816 1.00 14.23 284 ALA A CA 1
ATOM 2082 C C . ALA A 1 265 ? -32.090 21.346 23.152 1.00 14.57 284 ALA A C 1
ATOM 2083 O O . ALA A 1 265 ? -31.870 21.730 22.012 1.00 13.66 284 ALA A O 1
ATOM 2085 N N . PRO A 1 266 ? -33.160 21.738 23.860 1.00 14.69 285 PRO A N 1
ATOM 2086 C CA . PRO A 1 266 ? -34.105 22.647 23.247 1.00 14.75 285 PRO A CA 1
ATOM 2087 C C . PRO A 1 266 ? -33.514 24.029 23.022 1.00 14.03 285 PRO A C 1
ATOM 2088 O O . PRO A 1 266 ? -32.772 24.533 23.845 1.00 14.02 285 PRO A O 1
ATOM 2092 N N . ALA A 1 267 ? -33.847 24.615 21.879 1.00 13.78 286 ALA A N 1
ATOM 2093 C CA . ALA A 1 267 ? -33.442 25.963 21.533 1.00 14.04 286 ALA A CA 1
ATOM 2094 C C . ALA A 1 267 ? -34.678 26.830 21.314 1.00 14.60 286 ALA A C 1
ATOM 2095 O O . ALA A 1 267 ? -35.733 26.366 20.826 1.00 14.29 286 ALA A O 1
ATOM 2097 N N . SER A 1 268 ? -34.528 28.092 21.667 1.00 13.99 287 SER A N 1
ATOM 2098 C CA . SER A 1 268 ? -35.614 29.056 21.459 1.00 15.55 287 SER A CA 1
ATOM 2099 C C . SER A 1 268 ? -35.528 29.712 20.098 1.00 15.52 287 SER A C 1
ATOM 2100 O O . SER A 1 268 ? -36.490 30.326 19.643 1.00 16.37 287 SER A O 1
ATOM 2103 N N . GLY A 1 269 ? -34.397 29.560 19.428 1.00 14.74 288 GLY A N 1
ATOM 2104 C CA . GLY A 1 269 ? -34.162 30.285 18.174 1.00 14.48 288 GLY A CA 1
ATOM 2105 C C . GLY A 1 269 ? -32.714 30.207 17.766 1.00 13.72 288 GLY A C 1
ATOM 2106 O O . GLY A 1 269 ? -31.938 29.493 18.374 1.00 13.42 288 GLY A O 1
ATOM 2107 N N . PRO A 1 270 ? -32.349 30.928 16.733 1.00 13.36 289 PRO A N 1
ATOM 2108 C CA . PRO A 1 270 ? -30.945 31.005 16.349 1.00 13.29 289 PRO A CA 1
ATOM 2109 C C . PRO A 1 270 ? -30.113 31.685 17.413 1.00 12.50 289 PRO A C 1
ATOM 2110 O O . PRO A 1 270 ? -30.621 32.404 18.281 1.00 12.38 289 PRO A O 1
ATOM 2114 N N . GLY A 1 271 ? -28.804 31.500 17.317 1.00 11.81 290 GLY A N 1
ATOM 2115 C CA . GLY A 1 271 ? -27.909 32.172 18.186 1.00 11.55 290 GLY A CA 1
ATOM 2116 C C . GLY A 1 271 ? -27.869 33.651 17.828 1.00 11.79 290 GLY A C 1
ATOM 2117 O O . GLY A 1 271 ? -28.271 34.054 16.730 1.00 12.15 290 GLY A O 1
ATOM 2118 N N . ALA A 1 272 ? -27.359 34.419 18.759 1.00 12.26 291 ALA A N 1
ATOM 2119 C CA . ALA A 1 272 ? -27.094 35.826 18.546 1.00 12.55 291 ALA A CA 1
ATOM 2120 C C . ALA A 1 272 ? -26.216 36.081 17.321 1.00 11.95 291 ALA A C 1
ATOM 2121 O O . ALA A 1 272 ? -25.190 35.418 17.128 1.00 12.28 291 ALA A O 1
ATOM 2123 N N . ALA A 1 273 ? -26.598 37.068 16.522 1.00 12.30 292 ALA A N 1
ATOM 2124 C CA . ALA A 1 273 ? -25.839 37.407 15.324 1.00 11.96 292 ALA A CA 1
ATOM 2125 C C . ALA A 1 273 ? -24.412 37.776 15.690 1.00 12.05 292 ALA A C 1
ATOM 2126 O O . ALA A 1 273 ? -24.161 38.388 16.733 1.00 12.15 292 ALA A O 1
ATOM 2128 N N . GLY A 1 274 ? -23.472 37.454 14.814 1.00 11.47 293 GLY A N 1
ATOM 2129 C CA . GLY A 1 274 ? -22.100 37.852 15.030 1.00 11.57 293 GLY A CA 1
ATOM 2130 C C . GLY A 1 274 ? -21.992 39.334 14.724 1.00 11.09 293 GLY A C 1
ATOM 2131 O O . GLY A 1 274 ? -22.804 39.855 13.963 1.00 10.97 293 GLY A O 1
ATOM 2132 N N . PRO A 1 275 ? -20.999 40.010 15.305 1.00 11.54 294 PRO A N 1
ATOM 2133 C CA . PRO A 1 275 ? -20.834 41.459 15.107 1.00 11.40 294 PRO A CA 1
ATOM 2134 C C . PRO A 1 275 ? -20.509 41.816 13.658 1.00 11.41 294 PRO A C 1
ATOM 2135 O O . PRO A 1 275 ? -20.818 42.917 13.233 1.00 11.64 294 PRO A O 1
ATOM 2139 N N . ILE A 1 276 ? -19.852 40.901 12.934 1.00 10.93 295 ILE A N 1
ATOM 2140 C CA . ILE A 1 276 ? -19.369 41.201 11.575 1.00 10.66 295 ILE A CA 1
ATOM 2141 C C . ILE A 1 276 ? -20.335 40.676 10.510 1.00 10.70 295 ILE A C 1
ATOM 2142 O O . ILE A 1 276 ? -20.609 41.369 9.506 1.00 11.40 295 ILE A O 1
ATOM 2147 N N . THR A 1 277 ? -20.833 39.454 10.694 1.00 11.34 296 THR A N 1
ATOM 2148 C CA . THR A 1 277 ? -21.709 38.839 9.683 1.00 11.06 296 THR A CA 1
ATOM 2149 C C . THR A 1 277 ? -23.162 39.195 9.844 1.00 11.60 296 THR A C 1
ATOM 2150 O O . THR A 1 277 ? -23.934 39.113 8.879 1.00 11.61 296 THR A O 1
ATOM 2154 N N . GLU A 1 278 ? -23.549 39.605 11.050 1.00 11.49 297 GLU A N 1
ATOM 2155 C CA . GLU A 1 278 ? -24.871 40.180 11.319 1.00 12.73 297 GLU A CA 1
ATOM 2156 C C . GLU A 1 278 ? -26.021 39.312 10.826 1.00 13.10 297 GLU A C 1
ATOM 2157 O O . GLU A 1 278 ? -27.000 39.808 10.245 1.00 15.15 297 GLU A O 1
ATOM 2163 N N . SER A 1 279 ? -25.920 38.010 11.071 0.69 10.91 298 SER A N 1
ATOM 2164 C CA . SER A 1 279 ? -26.937 37.083 10.646 0.69 10.95 298 SER A CA 1
ATOM 2165 C C . SER A 1 279 ? -27.163 36.014 11.714 0.69 10.77 298 SER A C 1
ATOM 2166 O O . SER A 1 279 ? -26.377 35.103 11.859 0.69 10.05 298 SER A O 1
ATOM 2169 N N . SER A 1 280 ? -28.260 36.140 12.464 1.00 12.28 299 SER A N 1
ATOM 2170 C CA . SER A 1 280 ? -28.532 35.240 13.577 0.68 11.21 299 SER A CA 1
ATOM 2171 C C . SER A 1 280 ? -28.617 33.820 13.051 1.00 12.09 299 SER A C 1
ATOM 2172 O O . SER A 1 280 ? -29.309 33.547 12.066 1.00 13.11 299 SER A O 1
ATOM 2175 N N . GLY A 1 281 ? -27.886 32.913 13.684 1.00 11.44 300 GLY A N 1
ATOM 2176 C CA . GLY A 1 281 ? -27.880 31.526 13.221 1.00 11.57 300 GLY A CA 1
ATOM 2177 C C . GLY A 1 281 ? -26.563 31.022 12.675 1.00 11.26 300 GLY A C 1
ATOM 2178 O O . GLY A 1 281 ? -26.332 29.792 12.621 1.00 10.75 300 GLY A O 1
ATOM 2179 N N . PHE A 1 282 ? -25.694 31.929 12.222 1.00 11.60 301 PHE A N 1
ATOM 2180 C CA . PHE A 1 282 ? -24.369 31.503 11.833 1.00 11.92 301 PHE A CA 1
ATOM 2181 C C . PHE A 1 282 ? -23.306 32.460 12.322 1.00 11.45 301 PHE A C 1
ATOM 2182 O O . PHE A 1 282 ? -23.605 33.594 12.680 1.00 10.55 301 PHE A O 1
ATOM 2190 N N . LEU A 1 283 ? -22.072 31.947 12.400 1.00 10.69 302 LEU A N 1
ATOM 2191 C CA . LEU A 1 283 ? -20.907 32.745 12.710 1.00 10.54 302 LEU A CA 1
ATOM 2192 C C . LEU A 1 283 ? -19.760 32.311 11.805 1.00 9.54 302 LEU A C 1
ATOM 2193 O O . LEU A 1 283 ? -19.600 31.107 11.542 1.00 9.62 302 LEU A O 1
ATOM 2198 N N . ALA A 1 284 ? -18.984 33.282 11.309 1.00 8.84 303 ALA A N 1
ATOM 2199 C CA . ALA A 1 284 ? -17.762 32.987 10.582 1.00 8.86 303 ALA A CA 1
ATOM 2200 C C . ALA A 1 284 ? -16.704 32.504 11.568 1.00 8.95 303 ALA A C 1
ATOM 2201 O O . ALA A 1 284 ? -16.782 32.808 12.734 1.00 8.74 303 ALA A O 1
ATOM 2203 N N . TYR A 1 285 ? -15.696 31.791 11.077 1.00 9.20 304 TYR A N 1
ATOM 2204 C CA . TYR A 1 285 ? -14.625 31.351 11.969 1.00 9.90 304 TYR A CA 1
ATOM 2205 C C . TYR A 1 285 ? -13.962 32.474 12.737 1.00 10.12 304 TYR A C 1
ATOM 2206 O O . TYR A 1 285 ? -13.679 32.313 13.915 1.00 10.37 304 TYR A O 1
ATOM 2215 N N . TYR A 1 286 ? -13.747 33.621 12.094 1.00 10.09 305 TYR A N 1
ATOM 2216 C CA . TYR A 1 286 ? -13.126 34.738 12.787 1.00 10.37 305 TYR A CA 1
ATOM 2217 C C . TYR A 1 286 ? -14.038 35.269 13.894 1.00 10.30 305 TYR A C 1
ATOM 2218 O O . TYR A 1 286 ? -13.558 35.916 14.828 1.00 11.18 305 TYR A O 1
ATOM 2227 N N . GLU A 1 287 ? -15.342 35.018 13.812 1.00 9.82 306 GLU A N 1
ATOM 2228 C CA . GLU A 1 287 ? -16.240 35.409 14.906 1.00 9.96 306 GLU A CA 1
ATOM 2229 C C . GLU A 1 287 ? -16.215 34.330 15.972 1.00 9.85 306 GLU A C 1
ATOM 2230 O O . GLU A 1 287 ? -16.297 34.602 17.161 1.00 10.08 306 GLU A O 1
ATOM 2236 N N . ILE A 1 288 ? -16.152 33.085 15.527 1.00 9.42 307 ILE A N 1
ATOM 2237 C CA . ILE A 1 288 ? -16.062 31.962 16.456 1.00 10.01 307 ILE A CA 1
ATOM 2238 C C . ILE A 1 288 ? -14.862 32.074 17.385 1.00 10.40 307 ILE A C 1
ATOM 2239 O O . ILE A 1 288 ? -14.997 31.836 18.582 1.00 9.94 307 ILE A O 1
ATOM 2244 N N . CYS A 1 289 ? -13.724 32.490 16.859 1.00 10.66 308 CYS A N 1
ATOM 2245 C CA . CYS A 1 289 ? -12.530 32.663 17.719 1.00 12.05 308 CYS A CA 1
ATOM 2246 C C . CYS A 1 289 ? -12.769 33.645 18.861 1.00 12.49 308 CYS A C 1
ATOM 2247 O O . CYS A 1 289 ? -12.256 33.436 19.961 1.00 13.22 308 CYS A O 1
ATOM 2250 N N . GLN A 1 290 ? -13.573 34.674 18.627 1.00 11.61 309 GLN A N 1
ATOM 2251 C CA . GLN A 1 290 ? -13.985 35.575 19.717 1.00 12.01 309 GLN A CA 1
ATOM 2252 C C . GLN A 1 290 ? -15.007 34.942 20.653 1.00 11.78 309 GLN A C 1
ATOM 2253 O O . GLN A 1 290 ? -14.919 35.071 21.886 1.00 12.38 309 GLN A O 1
ATOM 2259 N N . PHE A 1 291 ? -15.947 34.207 20.088 1.00 11.29 310 PHE A N 1
ATOM 2260 C CA . PHE A 1 291 ? -16.964 33.527 20.871 1.00 11.00 310 PHE A CA 1
ATOM 2261 C C . PHE A 1 291 ? -16.355 32.554 21.867 1.00 11.33 310 PHE A C 1
ATOM 2262 O O . PHE A 1 291 ? -16.841 32.416 22.993 1.00 11.07 310 PHE A O 1
ATOM 2270 N N . LEU A 1 292 ? -15.297 31.879 21.443 1.00 10.85 311 LEU A N 1
ATOM 2271 C CA . LEU A 1 292 ? -14.693 30.816 22.243 1.00 11.31 311 LEU A CA 1
ATOM 2272 C C . LEU A 1 292 ? -14.024 31.322 23.512 1.00 11.92 311 LEU A C 1
ATOM 2273 O O . LEU A 1 292 ? -13.813 30.546 24.441 1.00 12.24 311 LEU A O 1
ATOM 2278 N N . LYS A 1 293 ? -13.695 32.610 23.557 1.00 12.98 312 LYS A N 1
ATOM 2279 C CA . LYS A 1 293 ? -13.114 33.208 24.762 1.00 13.86 312 LYS A CA 1
ATOM 2280 C C . LYS A 1 293 ? -14.157 33.206 25.862 1.00 13.74 312 LYS A C 1
ATOM 2281 O O . LYS A 1 293 ? -15.215 33.853 25.728 1.00 14.47 312 LYS A O 1
ATOM 2287 N N . GLY A 1 294 ? -13.888 32.471 26.946 1.00 13.66 313 GLY A N 1
ATOM 2288 C CA . GLY A 1 294 ? -14.910 32.231 27.972 1.00 14.35 313 GLY A CA 1
ATOM 2289 C C . GLY A 1 294 ? -15.921 31.126 27.748 1.00 14.34 313 GLY A C 1
ATOM 2290 O O . GLY A 1 294 ? -16.824 30.936 28.575 1.00 14.58 313 GLY A O 1
ATOM 2291 N N . ALA A 1 295 ? -15.794 30.400 26.638 1.00 13.57 314 ALA A N 1
ATOM 2292 C CA . ALA A 1 295 ? -16.710 29.310 26.337 1.00 13.31 314 ALA A CA 1
ATOM 2293 C C . ALA A 1 295 ? -16.178 27.964 26.835 1.00 12.92 314 ALA A C 1
ATOM 2294 O O . ALA A 1 295 ? -15.006 27.829 27.093 1.00 13.33 314 ALA A O 1
ATOM 2296 N N . LYS A 1 296 ? -17.057 26.994 27.000 1.00 13.22 315 LYS A N 1
ATOM 2297 C CA . LYS A 1 296 ? -16.652 25.617 27.240 1.00 13.28 315 LYS A CA 1
ATOM 2298 C C . LYS A 1 296 ? -16.806 24.845 25.940 1.00 12.59 315 LYS A C 1
ATOM 2299 O O . LYS A 1 296 ? -17.881 24.858 25.335 1.00 12.89 315 LYS A O 1
ATOM 2305 N N . ILE A 1 297 ? -15.734 24.177 25.510 1.00 12.47 316 ILE A N 1
ATOM 2306 C CA . ILE A 1 297 ? -15.736 23.442 24.244 1.00 11.72 316 ILE A CA 1
ATOM 2307 C C . ILE A 1 297 ? -15.751 21.945 24.532 1.00 12.40 316 ILE A C 1
ATOM 2308 O O . ILE A 1 297 ? -14.930 21.465 25.343 1.00 13.04 316 ILE A O 1
ATOM 2313 N N . THR A 1 298 ? -16.658 21.232 23.875 1.00 12.11 317 THR A N 1
ATOM 2314 C CA . THR A 1 298 ? -16.741 19.777 23.940 1.00 12.93 317 THR A CA 1
ATOM 2315 C C . THR A 1 298 ? -16.423 19.213 22.550 1.00 12.38 317 THR A C 1
ATOM 2316 O O . THR A 1 298 ? -16.943 19.706 21.554 1.00 13.56 317 THR A O 1
ATOM 2320 N N . TRP A 1 299 ? -15.579 18.193 22.490 1.00 11.89 318 TRP A N 1
ATOM 2321 C CA . TRP A 1 299 ? -15.329 17.449 21.265 1.00 11.27 318 TRP A CA 1
ATOM 2322 C C . TRP A 1 299 ? -16.234 16.221 21.313 1.00 11.13 318 TRP A C 1
ATOM 2323 O O . TRP A 1 299 ? -16.064 15.353 22.183 1.00 11.21 318 TRP A O 1
ATOM 2334 N N . LEU A 1 300 ? -17.151 16.113 20.364 1.00 10.86 319 LEU A N 1
ATOM 2335 C CA . LEU A 1 300 ? -18.033 14.956 20.261 1.00 10.51 319 LEU A CA 1
ATOM 2336 C C . LEU A 1 300 ? -17.287 13.723 19.731 1.00 10.37 319 LEU A C 1
ATOM 2337 O O . LEU A 1 300 ? -16.824 13.707 18.598 1.00 10.87 319 LEU A O 1
ATOM 2342 N N A GLN A 1 301 ? -17.169 12.688 20.562 0.50 10.37 320 GLN A N 1
ATOM 2343 N N B GLN A 1 301 ? -17.176 12.682 20.546 0.50 10.05 320 GLN A N 1
ATOM 2344 C CA A GLN A 1 301 ? -16.461 11.473 20.161 0.01 10.31 320 GLN A CA 1
ATOM 2345 C CA B GLN A 1 301 ? -16.460 11.486 20.117 0.50 9.56 320 GLN A CA 1
ATOM 2346 C C A GLN A 1 301 ? -17.260 10.694 19.125 0.50 10.27 320 GLN A C 1
ATOM 2347 C C B GLN A 1 301 ? -17.263 10.688 19.114 0.50 9.95 320 GLN A C 1
ATOM 2348 O O A GLN A 1 301 ? -16.680 10.032 18.257 0.50 10.85 320 GLN A O 1
ATOM 2349 O O B GLN A 1 301 ? -16.690 10.014 18.252 0.50 10.50 320 GLN A O 1
ATOM 2360 N N . ASP A 1 302 ? -18.587 10.770 19.234 1.00 10.07 321 ASP A N 1
ATOM 2361 C CA . ASP A 1 302 ? -19.500 10.106 18.290 1.00 10.38 321 ASP A CA 1
ATOM 2362 C C . ASP A 1 302 ? -19.514 10.746 16.909 1.00 10.13 321 ASP A C 1
ATOM 2363 O O . ASP A 1 302 ? -19.461 10.022 15.916 1.00 11.57 321 ASP A O 1
ATOM 2368 N N . GLN A 1 303 ? -19.540 12.083 16.845 1.00 10.25 322 GLN A N 1
ATOM 2369 C CA . GLN A 1 303 ? -19.684 12.818 15.572 1.00 10.05 322 GLN A CA 1
ATOM 2370 C C . GLN A 1 303 ? -18.390 13.417 15.023 1.00 10.13 322 GLN A C 1
ATOM 2371 O O . GLN A 1 303 ? -18.330 13.805 13.853 1.00 9.63 322 GLN A O 1
ATOM 2377 N N . GLN A 1 304 ? -17.351 13.435 15.863 1.00 9.80 323 GLN A N 1
ATOM 2378 C CA . GLN A 1 304 ? -15.995 13.829 15.535 1.00 10.17 323 GLN A CA 1
ATOM 2379 C C . GLN A 1 304 ? -15.887 15.300 15.134 1.00 9.97 323 GLN A C 1
ATOM 2380 O O . GLN A 1 304 ? -15.243 15.614 14.152 1.00 10.51 323 GLN A O 1
ATOM 2386 N N . VAL A 1 305 ? -16.516 16.167 15.919 1.00 9.89 324 VAL A N 1
ATOM 2387 C CA . VAL A 1 305 ? -16.534 17.617 15.658 1.00 9.72 324 VAL A CA 1
ATOM 2388 C C . VAL A 1 305 ? -16.801 18.301 16.992 1.00 9.69 324 VAL A C 1
ATOM 2389 O O . VAL A 1 305 ? -17.320 17.689 17.932 1.00 10.43 324 VAL A O 1
ATOM 2393 N N . PRO A 1 306 ? -16.457 19.590 17.077 1.00 9.62 325 PRO A N 1
ATOM 2394 C CA . PRO A 1 306 ? -16.667 20.322 18.336 1.00 9.72 325 PRO A CA 1
ATOM 2395 C C . PRO A 1 306 ? -17.930 21.143 18.401 1.00 9.97 325 PRO A C 1
ATOM 2396 O O . PRO A 1 306 ? -18.469 21.546 17.369 1.00 9.96 325 PRO A O 1
ATOM 2400 N N . TYR A 1 307 ? -18.367 21.421 19.618 1.00 10.46 326 TYR A N 1
ATOM 2401 C CA . TYR A 1 307 ? -19.340 22.489 19.848 1.00 10.55 326 TYR A CA 1
ATOM 2402 C C . TYR A 1 307 ? -18.927 23.264 21.095 1.00 10.96 326 TYR A C 1
ATOM 2403 O O . TYR A 1 307 ? -18.216 22.733 21.950 1.00 11.27 326 TYR A O 1
ATOM 2412 N N . ALA A 1 308 ? -19.358 24.509 21.185 1.00 11.26 327 ALA A N 1
ATOM 2413 C CA . ALA A 1 308 ? -18.989 25.355 22.314 1.00 11.73 327 ALA A CA 1
ATOM 2414 C C . ALA A 1 308 ? -20.239 26.001 22.888 1.00 11.83 327 ALA A C 1
ATOM 2415 O O . ALA A 1 308 ? -21.207 26.279 22.172 1.00 11.27 327 ALA A O 1
ATOM 2417 N N . VAL A 1 309 ? -20.218 26.218 24.194 1.00 11.72 328 VAL A N 1
ATOM 2418 C CA . VAL A 1 309 ? -21.330 26.855 24.905 1.00 12.35 328 VAL A CA 1
ATOM 2419 C C . VAL A 1 309 ? -20.786 28.005 25.742 1.00 12.29 328 VAL A C 1
ATOM 2420 O O . VAL A 1 309 ? -19.744 27.909 26.398 1.00 11.94 328 VAL A O 1
ATOM 2424 N N . LYS A 1 310 ? -21.512 29.107 25.711 1.00 12.70 329 LYS A N 1
ATOM 2425 C CA . LYS A 1 310 ? -21.192 30.262 26.528 1.00 13.25 329 LYS A CA 1
ATOM 2426 C C . LYS A 1 310 ? -22.493 30.985 26.837 1.00 14.09 329 LYS A C 1
ATOM 2427 O O . LYS A 1 310 ? -23.196 31.421 25.947 1.00 13.15 329 LYS A O 1
ATOM 2433 N N . GLY A 1 311 ? -22.809 31.119 28.117 1.00 14.93 330 GLY A N 1
ATOM 2434 C CA . GLY A 1 311 ? -24.108 31.640 28.505 1.00 15.11 330 GLY A CA 1
ATOM 2435 C C . GLY A 1 311 ? -25.193 30.782 27.899 1.00 15.78 330 GLY A C 1
ATOM 2436 O O . GLY A 1 311 ? -25.107 29.555 27.942 1.00 17.14 330 GLY A O 1
ATOM 2437 N N . ASN A 1 312 ? -26.189 31.411 27.288 1.00 14.57 331 ASN A N 1
ATOM 2438 C CA . ASN A 1 312 ? -27.237 30.668 26.623 1.00 14.52 331 ASN A CA 1
ATOM 2439 C C . ASN A 1 312 ? -26.973 30.414 25.137 1.00 13.28 331 ASN A C 1
ATOM 2440 O O . ASN A 1 312 ? -27.904 30.129 24.392 1.00 14.46 331 ASN A O 1
ATOM 2445 N N . GLN A 1 313 ? -25.719 30.477 24.717 1.00 12.16 332 GLN A N 1
ATOM 2446 C CA . GLN A 1 313 ? -25.370 30.329 23.291 1.00 12.29 332 GLN A CA 1
ATOM 2447 C C . GLN A 1 313 ? -24.651 29.012 23.054 1.00 11.44 332 GLN A C 1
ATOM 2448 O O . GLN A 1 313 ? -23.764 28.635 23.804 1.00 12.70 332 GLN A O 1
ATOM 2454 N N . TRP A 1 314 ? -25.049 28.326 21.998 1.00 11.20 333 TRP A N 1
ATOM 2455 C CA . TRP A 1 314 ? -24.527 27.027 21.614 1.00 10.70 333 TRP A CA 1
ATOM 2456 C C . TRP A 1 314 ? -24.086 27.116 20.167 1.00 10.41 333 TRP A C 1
ATOM 2457 O O . TRP A 1 314 ? -24.876 27.461 19.283 1.00 10.78 333 TRP A O 1
ATOM 2468 N N . VAL A 1 315 ? -22.820 26.818 19.907 1.00 10.45 334 VAL A N 1
ATOM 2469 C CA . VAL A 1 315 ? -22.302 26.939 18.544 1.00 10.40 334 VAL A CA 1
ATOM 2470 C C . VAL A 1 315 ? -21.661 25.613 18.123 1.00 9.78 334 VAL A C 1
ATOM 2471 O O . VAL A 1 315 ? -20.739 25.145 18.792 1.00 10.68 334 VAL A O 1
ATOM 2475 N N . GLY A 1 316 ? -22.149 25.023 17.027 1.00 9.58 335 GLY A N 1
ATOM 2476 C CA . GLY A 1 316 ? -21.487 23.855 16.409 1.00 9.74 335 GLY A CA 1
ATOM 2477 C C . GLY A 1 316 ? -20.665 24.330 15.235 1.00 9.72 335 GLY A C 1
ATOM 2478 O O . GLY A 1 316 ? -21.208 25.023 14.355 1.00 11.31 335 GLY A O 1
ATOM 2479 N N . TYR A 1 317 ? -19.369 24.017 15.219 1.00 9.38 336 TYR A N 1
ATOM 2480 C CA . TYR A 1 317 ? -18.454 24.593 14.249 1.00 9.37 336 TYR A CA 1
ATOM 2481 C C . TYR A 1 317 ? -17.355 23.590 13.916 1.00 9.76 336 TYR A C 1
ATOM 2482 O O . TYR A 1 317 ? -17.323 22.478 14.469 1.00 9.84 336 TYR A O 1
ATOM 2491 N N . ASP A 1 318 ? -16.453 23.997 13.032 1.00 10.33 337 ASP A N 1
ATOM 2492 C CA . ASP A 1 318 ? -15.312 23.195 12.654 1.00 10.63 337 ASP A CA 1
ATOM 2493 C C . ASP A 1 318 ? -14.022 23.936 12.979 1.00 11.32 337 ASP A C 1
ATOM 2494 O O . ASP A 1 318 ? -13.853 25.130 12.640 1.00 10.09 337 ASP A O 1
ATOM 2499 N N . ASP A 1 319 ? -13.080 23.198 13.556 1.00 11.56 338 ASP A N 1
ATOM 2500 C CA . ASP A 1 319 ? -11.785 23.738 13.944 1.00 11.44 338 ASP A CA 1
ATOM 2501 C C . ASP A 1 319 ? -10.666 23.001 13.248 1.00 11.00 338 ASP A C 1
ATOM 2502 O O . ASP A 1 319 ? -10.895 22.195 12.336 1.00 10.29 338 ASP A O 1
ATOM 2507 N N . VAL A 1 320 ? -9.450 23.303 13.657 1.00 10.21 339 VAL A N 1
ATOM 2508 C CA . VAL A 1 320 ? -8.294 22.681 13.053 1.00 10.02 339 VAL A CA 1
ATOM 2509 C C . VAL A 1 320 ? -8.340 21.173 13.257 1.00 9.36 339 VAL A C 1
ATOM 2510 O O . VAL A 1 320 ? -8.048 20.448 12.323 1.00 9.74 339 VAL A O 1
ATOM 2514 N N . LYS A 1 321 ? -8.696 20.684 14.445 1.00 8.70 340 LYS A N 1
ATOM 2515 C CA . LYS A 1 321 ? -8.798 19.225 14.633 0.72 7.95 340 LYS A CA 1
ATOM 2516 C C . LYS A 1 321 ? -9.838 18.655 13.652 1.00 8.00 340 LYS A C 1
ATOM 2517 O O . LYS A 1 321 ? -9.588 17.599 13.087 1.00 9.23 340 LYS A O 1
ATOM 2523 N N . SER A 1 322 ? -10.959 19.341 13.439 0.64 7.28 341 SER A N 1
ATOM 2524 C CA . SER A 1 322 ? -11.946 18.858 12.456 0.64 7.51 341 SER A CA 1
ATOM 2525 C C . SER A 1 322 ? -11.381 18.846 11.033 0.64 7.58 341 SER A C 1
ATOM 2526 O O . SER A 1 322 ? -11.616 17.911 10.279 0.64 7.04 341 SER A O 1
ATOM 2529 N N . MET A 1 323 ? -10.621 19.872 10.665 1.00 9.20 342 MET A N 1
ATOM 2530 C CA . MET A 1 323 ? -9.999 19.884 9.315 1.00 9.90 342 MET A CA 1
ATOM 2531 C C . MET A 1 323 ? -9.146 18.617 9.087 1.00 10.68 342 MET A C 1
ATOM 2532 O O . MET A 1 323 ? -9.248 17.918 8.063 1.00 10.68 342 MET A O 1
ATOM 2537 N N . GLU A 1 324 ? -8.270 18.318 10.046 1.00 10.76 343 GLU A N 1
ATOM 2538 C CA . GLU A 1 324 ? -7.333 17.214 9.878 1.00 10.94 343 GLU A CA 1
ATOM 2539 C C . GLU A 1 324 ? -8.078 15.876 9.901 1.00 10.58 343 GLU A C 1
ATOM 2540 O O . GLU A 1 324 ? -7.756 14.970 9.120 1.00 9.89 343 GLU A O 1
ATOM 2546 N N . THR A 1 325 ? -9.093 15.775 10.749 1.00 9.94 344 THR A N 1
ATOM 2547 C CA . THR A 1 325 ? -9.953 14.594 10.799 1.00 10.34 344 THR A CA 1
ATOM 2548 C C . THR A 1 325 ? -10.698 14.357 9.492 1.00 9.95 344 THR A C 1
ATOM 2549 O O . THR A 1 325 ? -10.727 13.234 8.980 1.00 10.31 344 THR A O 1
ATOM 2553 N N . LYS A 1 326 ? -11.287 15.408 8.949 1.00 9.52 345 LYS A N 1
ATOM 2554 C CA . LYS A 1 326 ? -12.056 15.291 7.697 1.00 9.52 345 LYS A CA 1
ATOM 2555 C C . LYS A 1 326 ? -11.137 15.012 6.492 1.00 9.79 345 LYS A C 1
ATOM 2556 O O . LYS A 1 326 ? -11.498 14.251 5.607 1.00 10.06 345 LYS A O 1
ATOM 2562 N N . VAL A 1 327 ? -9.929 15.575 6.495 1.00 10.29 346 VAL A N 1
ATOM 2563 C CA . VAL A 1 327 ? -8.964 15.256 5.448 1.00 10.88 346 VAL A CA 1
ATOM 2564 C C . VAL A 1 327 ? -8.547 13.792 5.538 1.00 11.15 346 VAL A C 1
ATOM 2565 O O . VAL A 1 327 ? -8.511 13.134 4.508 1.00 11.37 346 VAL A O 1
ATOM 2569 N N . GLN A 1 328 ? -8.246 13.267 6.734 1.00 11.77 347 GLN A N 1
ATOM 2570 C CA . GLN A 1 328 ? -7.901 11.832 6.832 1.00 12.89 347 GLN A CA 1
ATOM 2571 C C . GLN A 1 328 ? -9.012 10.955 6.267 1.00 12.22 347 GLN A C 1
ATOM 2572 O O . GLN A 1 328 ? -8.750 10.020 5.480 1.00 11.94 347 GLN A O 1
ATOM 2578 N N . PHE A 1 329 ? -10.253 11.282 6.625 1.00 11.46 348 PHE A N 1
ATOM 2579 C CA . PHE A 1 329 ? -11.408 10.581 6.114 1.00 11.92 348 PHE A CA 1
ATOM 2580 C C . PHE A 1 329 ? -11.475 10.633 4.595 1.00 11.71 348 PHE A C 1
ATOM 2581 O O . PHE A 1 329 ? -11.704 9.599 3.958 1.00 11.78 348 PHE A O 1
ATOM 2589 N N . LEU A 1 330 ? -11.281 11.802 3.990 1.00 10.77 349 LEU A N 1
ATOM 2590 C CA . LEU A 1 330 ? -11.463 11.870 2.532 1.00 11.34 349 LEU A CA 1
ATOM 2591 C C . LEU A 1 330 ? -10.345 11.078 1.828 1.00 12.19 349 LEU A C 1
ATOM 2592 O O . LEU A 1 330 ? -10.565 10.470 0.782 1.00 12.49 349 LEU A O 1
ATOM 2597 N N . LYS A 1 331 ? -9.139 11.087 2.402 1.00 12.25 350 LYS A N 1
ATOM 2598 C CA . LYS A 1 331 ? -8.057 10.288 1.842 1.00 13.12 350 LYS A CA 1
ATOM 2599 C C . LYS A 1 331 ? -8.393 8.822 1.948 1.00 14.09 350 LYS A C 1
ATOM 2600 O O . LYS A 1 331 ? -8.217 8.068 0.968 1.00 14.66 350 LYS A O 1
ATOM 2606 N N . ASN A 1 332 ? -8.916 8.408 3.100 1.00 14.11 351 ASN A N 1
ATOM 2607 C CA . ASN A 1 332 ? -9.304 7.010 3.297 1.00 15.21 351 ASN A CA 1
ATOM 2608 C C . ASN A 1 332 ? -10.360 6.510 2.329 1.00 15.85 351 ASN A C 1
ATOM 2609 O O . ASN A 1 332 ? -10.375 5.317 1.982 1.00 17.46 351 ASN A O 1
ATOM 2614 N N . LEU A 1 333 ? -11.222 7.416 1.880 1.00 16.02 352 LEU A N 1
ATOM 2615 C CA . LEU A 1 333 ? -12.304 7.082 0.934 1.00 16.31 352 LEU A CA 1
ATOM 2616 C C . LEU A 1 333 ? -11.932 7.374 -0.521 1.00 14.66 352 LEU A C 1
ATOM 2617 O O . LEU A 1 333 ? -12.760 7.227 -1.406 1.00 15.90 352 LEU A O 1
ATOM 2622 N N . ASN A 1 334 ? -10.691 7.763 -0.766 1.00 14.67 353 ASN A N 1
ATOM 2623 C CA . ASN A 1 334 ? -10.186 8.004 -2.104 1.00 14.94 353 ASN A CA 1
ATOM 2624 C C . ASN A 1 334 ? -10.993 9.069 -2.816 1.00 13.98 353 ASN A C 1
ATOM 2625 O O . ASN A 1 334 ? -11.303 8.970 -3.995 1.00 13.21 353 ASN A O 1
ATOM 2630 N N . LEU A 1 335 ? -11.321 10.114 -2.066 1.00 12.76 354 LEU A N 1
ATOM 2631 C CA . LEU A 1 335 ? -12.046 11.219 -2.651 1.00 11.63 354 LEU A CA 1
ATOM 2632 C C . LEU A 1 335 ? -11.133 12.087 -3.476 1.00 11.03 354 LEU A C 1
ATOM 2633 O O . LEU A 1 335 ? -9.895 11.968 -3.425 1.00 11.71 354 LEU A O 1
ATOM 2638 N N . GLY A 1 336 ? -11.723 12.980 -4.268 1.00 10.90 355 GLY A N 1
ATOM 2639 C CA . GLY A 1 336 ? -10.944 13.845 -5.113 1.00 11.13 355 GLY A CA 1
ATOM 2640 C C . GLY A 1 336 ? -10.241 14.994 -4.435 1.00 10.76 355 GLY A C 1
ATOM 2641 O O . GLY A 1 336 ? -9.347 15.620 -5.008 1.00 11.68 355 GLY A O 1
ATOM 2642 N N . GLY A 1 337 ? -10.627 15.273 -3.192 1.00 11.21 356 GLY A N 1
ATOM 2643 C CA . GLY A 1 337 ? -10.118 16.420 -2.473 1.00 10.32 356 GLY A CA 1
ATOM 2644 C C . GLY A 1 337 ? -11.159 17.018 -1.536 1.00 9.83 356 GLY A C 1
ATOM 2645 O O . GLY A 1 337 ? -12.185 16.402 -1.223 1.00 9.76 356 GLY A O 1
ATOM 2646 N N . ALA A 1 338 ? -10.856 18.236 -1.095 1.00 10.21 357 ALA A N 1
ATOM 2647 C CA . ALA A 1 338 ? -11.682 19.020 -0.210 1.00 9.90 357 ALA A CA 1
ATOM 2648 C C . ALA A 1 338 ? -12.128 20.306 -0.882 1.00 9.90 357 ALA A C 1
ATOM 2649 O O . ALA A 1 338 ? -11.396 20.888 -1.662 1.00 10.50 357 ALA A O 1
ATOM 2651 N N . MET A 1 339 ? -13.331 20.720 -0.539 1.00 10.15 358 MET A N 1
ATOM 2652 C CA . MET A 1 339 ? -13.857 21.994 -0.972 1.00 9.93 358 MET A CA 1
ATOM 2653 C C . MET A 1 339 ? -14.100 22.801 0.294 1.00 9.75 358 MET A C 1
ATOM 2654 O O . MET A 1 339 ? -14.442 22.226 1.325 1.00 10.14 358 MET A O 1
ATOM 2659 N N . ILE A 1 340 ? -13.917 24.124 0.208 1.00 9.59 359 ILE A N 1
ATOM 2660 C CA . ILE A 1 340 ? -14.122 24.994 1.358 1.00 9.89 359 ILE A CA 1
ATOM 2661 C C . ILE A 1 340 ? -15.243 25.995 1.081 1.00 8.96 359 ILE A C 1
ATOM 2662 O O . ILE A 1 340 ? -15.181 26.746 0.116 1.00 9.55 359 ILE A O 1
ATOM 2667 N N . TRP A 1 341 ? -16.253 26.002 1.941 1.00 8.72 360 TRP A N 1
ATOM 2668 C CA . TRP A 1 341 ? -17.239 27.068 1.961 1.00 8.74 360 TRP A CA 1
ATOM 2669 C C . TRP A 1 341 ? -17.116 27.870 3.272 1.00 8.79 360 TRP A C 1
ATOM 2670 O O . TRP A 1 341 ? -17.533 27.368 4.339 1.00 8.70 360 TRP A O 1
ATOM 2681 N N . SER A 1 342 ? -16.552 29.080 3.240 1.00 9.39 361 SER A N 1
ATOM 2682 C CA . SER A 1 342 ? -15.876 29.744 2.116 1.00 9.39 361 SER A CA 1
ATOM 2683 C C . SER A 1 342 ? -14.615 30.393 2.695 1.00 9.42 361 SER A C 1
ATOM 2684 O O . SER A 1 342 ? -14.508 30.641 3.900 1.00 8.94 361 SER A O 1
ATOM 2687 N N . ILE A 1 343 ? -13.623 30.654 1.859 1.00 9.05 362 ILE A N 1
ATOM 2688 C CA . ILE A 1 343 ? -12.322 31.028 2.407 1.00 8.96 362 ILE A CA 1
ATOM 2689 C C . ILE A 1 343 ? -12.398 32.418 3.061 1.00 9.44 362 ILE A C 1
ATOM 2690 O O . ILE A 1 343 ? -11.597 32.732 3.938 1.00 9.19 362 ILE A O 1
ATOM 2695 N N . ASP A 1 344 ? -13.363 33.215 2.638 1.00 9.29 363 ASP A N 1
ATOM 2696 C CA . ASP A 1 344 ? -13.549 34.540 3.200 1.00 9.87 363 ASP A CA 1
ATOM 2697 C C . ASP A 1 344 ? -14.255 34.526 4.569 1.00 10.23 363 ASP A C 1
ATOM 2698 O O . ASP A 1 344 ? -14.446 35.596 5.175 1.00 10.27 363 ASP A O 1
ATOM 2703 N N . MET A 1 345 ? -14.578 33.327 5.070 1.00 9.68 364 MET A N 1
ATOM 2704 C CA . MET A 1 345 ? -15.046 33.182 6.464 1.00 10.03 364 MET A CA 1
ATOM 2705 C C . MET A 1 345 ? -14.042 32.480 7.354 1.00 9.55 364 MET A C 1
ATOM 2706 O O . MET A 1 345 ? -14.270 32.411 8.547 1.00 9.24 364 MET A O 1
ATOM 2711 N N . ASP A 1 346 ? -12.940 31.983 6.781 1.00 9.61 365 ASP A N 1
ATOM 2712 C CA . ASP A 1 346 ? -11.768 31.606 7.585 1.00 9.88 365 ASP A CA 1
ATOM 2713 C C . ASP A 1 346 ? -11.203 32.905 8.144 1.00 10.30 365 ASP A C 1
ATOM 2714 O O . ASP A 1 346 ? -11.589 33.999 7.708 1.00 9.80 365 ASP A O 1
ATOM 2719 N N . ASP A 1 347 ? -10.264 32.794 9.083 1.00 10.48 366 ASP A N 1
ATOM 2720 C CA . ASP A 1 347 ? -9.645 33.986 9.643 1.00 11.01 366 ASP A CA 1
ATOM 2721 C C . ASP A 1 347 ? -8.532 34.386 8.683 1.00 11.03 366 ASP A C 1
ATOM 2722 O O . ASP A 1 347 ? -7.353 34.193 8.936 1.00 11.87 366 ASP A O 1
ATOM 2727 N N . PHE A 1 348 ? -8.933 34.899 7.530 1.00 11.70 367 PHE A N 1
ATOM 2728 C CA . PHE A 1 348 ? -7.971 35.183 6.449 1.00 11.75 367 PHE A CA 1
ATOM 2729 C C . PHE A 1 348 ? -6.924 36.246 6.811 1.00 12.92 367 PHE A C 1
ATOM 2730 O O . PHE A 1 348 ? -5.822 36.220 6.282 1.00 14.56 367 PHE A O 1
ATOM 2738 N N . THR A 1 349 ? -7.277 37.194 7.680 1.00 13.23 368 THR A N 1
ATOM 2739 C CA . THR A 1 349 ? -6.297 38.195 8.111 1.00 14.05 368 THR A CA 1
ATOM 2740 C C . THR A 1 349 ? -5.301 37.641 9.129 1.00 14.44 368 THR A C 1
ATOM 2741 O O . THR A 1 349 ? -4.239 38.236 9.308 1.00 16.04 368 THR A O 1
ATOM 2745 N N . GLY A 1 350 ? -5.679 36.574 9.836 1.00 14.91 369 GLY A N 1
ATOM 2746 C CA . GLY A 1 350 ? -4.933 36.009 10.977 1.00 15.18 369 GLY A CA 1
ATOM 2747 C C . GLY A 1 350 ? -5.158 36.731 12.294 1.00 16.51 369 GLY A C 1
ATOM 2748 O O . GLY A 1 350 ? -4.647 36.294 13.357 1.00 15.70 369 GLY A O 1
ATOM 2749 N N . LYS A 1 351 ? -5.920 37.832 12.257 1.00 16.87 370 LYS A N 1
ATOM 2750 C CA . LYS A 1 351 ? -5.952 38.732 13.408 1.00 17.10 370 LYS A CA 1
ATOM 2751 C C . LYS A 1 351 ? -6.914 38.298 14.524 1.00 16.43 370 LYS A C 1
ATOM 2752 O O . LYS A 1 351 ? -6.776 38.709 15.683 1.00 16.30 370 LYS A O 1
ATOM 2758 N N . SER A 1 352 ? -7.889 37.446 14.232 1.00 15.24 371 SER A N 1
ATOM 2759 C CA . SER A 1 352 ? -8.860 37.082 15.254 1.00 14.80 371 SER A CA 1
ATOM 2760 C C . SER A 1 352 ? -8.415 35.901 16.078 1.00 15.03 371 SER A C 1
ATOM 2761 O O . SER A 1 352 ? -8.598 35.869 17.282 1.00 15.83 371 SER A O 1
ATOM 2764 N N . CYS A 1 353 ? -7.899 34.873 15.405 1.00 14.31 372 CYS A N 1
ATOM 2765 C CA . CYS A 1 353 ? -7.661 33.583 16.046 1.00 14.97 372 CYS A CA 1
ATOM 2766 C C . CYS A 1 353 ? -6.213 33.445 16.517 1.00 15.89 372 CYS A C 1
ATOM 2767 O O . CYS A 1 353 ? -5.893 32.541 17.276 1.00 16.76 372 CYS A O 1
ATOM 2770 N N . ASN A 1 354 ? -5.345 34.306 16.016 1.00 16.45 373 ASN A N 1
ATOM 2771 C CA . ASN A 1 354 ? -3.953 34.323 16.424 1.00 18.34 373 ASN A CA 1
ATOM 2772 C C . ASN A 1 354 ? -3.326 32.936 16.138 1.00 18.28 373 ASN A C 1
ATOM 2773 O O . ASN A 1 354 ? -2.596 32.347 16.957 1.00 18.99 373 ASN A O 1
ATOM 2778 N N . GLN A 1 355 ? -3.673 32.407 14.965 1.00 17.01 374 GLN A N 1
ATOM 2779 C CA . GLN A 1 355 ? -3.084 31.178 14.459 1.00 18.01 374 GLN A CA 1
ATOM 2780 C C . GLN A 1 355 ? -2.607 31.371 13.001 1.00 17.47 374 GLN A C 1
ATOM 2781 O O . GLN A 1 355 ? -2.490 30.407 12.222 1.00 17.34 374 GLN A O 1
ATOM 2787 N N . GLY A 1 356 ? -2.272 32.616 12.665 1.00 17.09 375 GLY A N 1
ATOM 2788 C CA . GLY A 1 356 ? -1.842 32.998 11.338 1.00 15.97 375 GLY A CA 1
ATOM 2789 C C . GLY A 1 356 ? -2.979 33.074 10.324 1.00 15.14 375 GLY A C 1
ATOM 2790 O O . GLY A 1 356 ? -4.099 32.748 10.647 1.00 14.97 375 GLY A O 1
ATOM 2791 N N . PRO A 1 357 ? -2.675 33.518 9.093 1.00 15.81 376 PRO A N 1
ATOM 2792 C CA . PRO A 1 357 ? -3.731 33.675 8.103 1.00 15.82 376 PRO A CA 1
ATOM 2793 C C . PRO A 1 357 ? -4.273 32.337 7.651 1.00 14.71 376 PRO A C 1
ATOM 2794 O O . PRO A 1 357 ? -3.518 31.377 7.505 1.00 14.84 376 PRO A O 1
ATOM 2798 N N . TYR A 1 358 ? -5.584 32.296 7.465 1.00 13.28 377 TYR A N 1
ATOM 2799 C CA . TYR A 1 358 ? -6.283 31.111 6.978 1.00 12.97 377 TYR A CA 1
ATOM 2800 C C . TYR A 1 358 ? -5.935 29.886 7.814 1.00 12.62 377 TYR A C 1
ATOM 2801 O O . TYR A 1 358 ? -5.480 28.869 7.276 1.00 13.51 377 TYR A O 1
ATOM 2810 N N . PRO A 1 359 ? -6.197 29.922 9.123 1.00 12.44 378 PRO A N 1
ATOM 2811 C CA . PRO A 1 359 ? -5.818 28.748 9.916 1.00 12.91 378 PRO A CA 1
ATOM 2812 C C . PRO A 1 359 ? -6.508 27.461 9.507 1.00 12.78 378 PRO A C 1
ATOM 2813 O O . PRO A 1 359 ? -5.891 26.404 9.570 1.00 14.11 378 PRO A O 1
ATOM 2817 N N . LEU A 1 360 ? -7.790 27.522 9.133 1.00 11.90 379 LEU A N 1
ATOM 2818 C CA . LEU A 1 360 ? -8.515 26.318 8.763 1.00 11.31 379 LEU A CA 1
ATOM 2819 C C . LEU A 1 360 ? -8.040 25.829 7.411 1.00 10.74 379 LEU A C 1
ATOM 2820 O O . LEU A 1 360 ? -7.706 24.638 7.256 1.00 10.86 379 LEU A O 1
ATOM 2825 N N . VAL A 1 361 ? -7.950 26.730 6.447 1.00 10.71 380 VAL A N 1
ATOM 2826 C CA . VAL A 1 361 ? -7.624 26.292 5.096 1.00 10.41 380 VAL A CA 1
ATOM 2827 C C . VAL A 1 361 ? -6.175 25.849 5.024 1.00 10.91 380 VAL A C 1
ATOM 2828 O O . VAL A 1 361 ? -5.886 24.888 4.319 1.00 9.74 380 VAL A O 1
ATOM 2832 N N . GLN A 1 362 ? -5.285 26.511 5.765 1.00 11.10 381 GLN A N 1
ATOM 2833 C CA . GLN A 1 362 ? -3.875 26.050 5.793 1.00 11.95 381 GLN A CA 1
ATOM 2834 C C . GLN A 1 362 ? -3.797 24.646 6.397 1.00 10.83 381 GLN A C 1
ATOM 2835 O O . GLN A 1 362 ? -2.980 23.800 5.926 1.00 10.86 381 GLN A O 1
ATOM 2841 N N . ALA A 1 363 ? -4.630 24.354 7.404 1.00 10.40 382 ALA A N 1
ATOM 2842 C CA . ALA A 1 363 ? -4.618 23.032 8.021 1.00 10.33 382 ALA A CA 1
ATOM 2843 C C . ALA A 1 363 ? -5.115 21.998 7.020 1.00 10.26 382 ALA A C 1
ATOM 2844 O O . ALA A 1 363 ? -4.564 20.917 6.909 1.00 10.63 382 ALA A O 1
ATOM 2846 N N . VAL A 1 364 ? -6.133 22.345 6.234 1.00 9.77 383 VAL A N 1
ATOM 2847 C CA . VAL A 1 364 ? -6.562 21.450 5.140 1.00 9.46 383 VAL A CA 1
ATOM 2848 C C . VAL A 1 364 ? -5.446 21.195 4.131 1.00 9.85 383 VAL A C 1
ATOM 2849 O O . VAL A 1 364 ? -5.197 20.049 3.759 1.00 9.64 383 VAL A O 1
ATOM 2853 N N . LYS A 1 365 ? -4.808 22.271 3.664 1.00 10.15 384 LYS A N 1
ATOM 2854 C CA . LYS A 1 365 ? -3.754 22.147 2.686 1.00 10.75 384 LYS A CA 1
ATOM 2855 C C . LYS A 1 365 ? -2.604 21.277 3.218 1.00 11.46 384 LYS A C 1
ATOM 2856 O O . LYS A 1 365 ? -2.151 20.337 2.547 1.00 11.11 384 LYS A O 1
ATOM 2862 N N . ARG A 1 366 ? -2.196 21.559 4.451 1.00 11.39 385 ARG A N 1
ATOM 2863 C CA . ARG A 1 366 ? -1.090 20.839 5.085 1.00 12.00 385 ARG A CA 1
ATOM 2864 C C . ARG A 1 366 ? -1.445 19.374 5.225 1.00 11.60 385 ARG A C 1
ATOM 2865 O O . ARG A 1 366 ? -0.621 18.481 4.937 1.00 11.90 385 ARG A O 1
ATOM 2873 N N . SER A 1 367 ? -2.685 19.109 5.628 1.00 10.96 386 SER A N 1
ATOM 2874 C CA . SER A 1 367 ? -3.125 17.725 5.820 1.00 11.45 386 SER A CA 1
ATOM 2875 C C . SER A 1 367 ? -3.209 17.010 4.489 1.00 11.91 386 SER A C 1
ATOM 2876 O O . SER A 1 367 ? -2.800 15.848 4.393 1.00 11.36 386 SER A O 1
ATOM 2879 N N . LEU A 1 368 ? -3.708 17.677 3.440 1.00 11.46 387 LEU A N 1
ATOM 2880 C CA . LEU A 1 368 ? -3.753 17.047 2.123 1.00 12.39 387 LEU A CA 1
ATOM 2881 C C . LEU A 1 368 ? -2.375 16.713 1.597 1.00 13.75 387 LEU A C 1
ATOM 2882 O O . LEU A 1 368 ? -2.181 15.656 0.999 1.00 14.41 387 LEU A O 1
ATOM 2887 N N . GLY A 1 369 ? -1.433 17.606 1.807 1.00 15.49 388 GLY A N 1
ATOM 2888 C CA . GLY A 1 369 ? -0.065 17.445 1.277 1.00 18.00 388 GLY A CA 1
ATOM 2889 C C . GLY A 1 369 ? 0.823 16.492 2.050 1.00 20.21 388 GLY A C 1
ATOM 2890 O O . GLY A 1 369 ? 1.854 16.054 1.515 1.00 21.18 388 GLY A O 1
ATOM 2891 N N . SER A 1 370 ? 0.458 16.204 3.298 1.00 21.07 389 SER A N 1
ATOM 2892 C CA . SER A 1 370 ? 1.218 15.343 4.214 1.00 23.34 389 SER A CA 1
ATOM 2893 C C . SER A 1 370 ? 1.160 13.896 3.735 1.00 23.98 389 SER A C 1
ATOM 2894 O O . SER A 1 370 ? 0.076 13.365 3.505 1.00 23.79 389 SER A O 1
ATOM 2897 N N . LEU A 1 371 ? 2.328 13.276 3.567 0.83 23.17 390 LEU A N 1
ATOM 2898 C CA . LEU A 1 371 ? 2.407 11.864 3.138 0.83 27.23 390 LEU A CA 1
ATOM 2899 C C . LEU A 1 371 ? 1.928 10.933 4.255 0.83 29.59 390 LEU A C 1
ATOM 2900 O O . LEU A 1 371 ? 1.630 11.362 5.374 0.83 32.05 390 LEU A O 1
#

Secondary structure (DSSP, 8-state):
--EEEEEEESSGGGSPTTS---GGG--TTT-SEEEEEEEEEETTEEE---TTHHHHHHHHHHHHHH-TT-EEEEEEEETTTTTGGGTTGGGSHHHHHHHHHHHHHHHHHTT--EEEEEES--HHHHHHHHHHHHHHHHHHHHHHHHT-SSPPPEEEEEEE--HHHHHHH--HHHHHHH-SEEEEE---SS-TT-SS-B---SS-SS--TT--GGGGG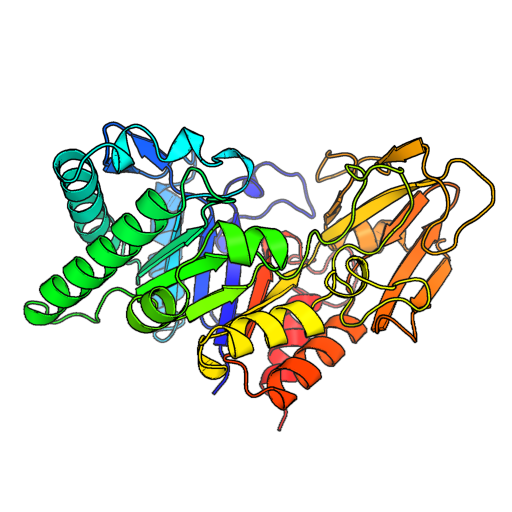-SHHHHHHHHHHTT--GGGEEEEEESEEEEEEESSS--STT-BEEEEPPPPTTT--TTEEEHHHHHHHTTT-EEEEETTTTEEEEEETTEEEE---HHHHHHHHHHHHHTT-SEEEEE-GGGS-TTSTTTSS-SSHHHHHHHHHHH--

Organism: Homo sapiens (NCBI:txid9606)

B-factor: mean 18.53, std 9.66, range [7.04, 70.95]

Radius of gyration: 19.9 Å; Cα contacts (8 Å, |Δi|>4): 811; chains: 1; bounding box: 42×43×63 Å

Nearest PDB structures (foldseek):
  4p8w-assembly1_A  TM=1.002E+00  e=3.654E-82  Homo sapiens
  4ay1-assembly2_B  TM=1.001E+00  e=1.295E-79  Homo sapiens
  1guv-assembly1_A  TM=9.631E-01  e=2.350E-52  Homo sapiens
  5xep-assembly1_B  TM=9.738E-01  e=5.997E-52  Mus musculus
  6g9c-assembly1_A  TM=9.638E-01  e=7.955E-48  Trichuris suis

GO terms:
  GO:0008061 chitin binding (F, IDA)
  GO:0005576 extracellular region (C, TAS)
  GO:0005576 extracellular region (C, HDA)

Sequence (365 aa):
SYKLVCYFTNWSQDRQEPGKFTPENIDPFLCSHLIYSFASIENNKVIIKDKSEVMLYQTINSLKTKNPKLKILLSIGGYLFGSKGFHPMVDSSTSRLEFINSIILFLRNHNFDGLDVSWIYPDQKENTHFTVLIHELAEAFQKDFTKSTKERLLLTVGVSAGRQMIDNSYQVEKLAKDLDFINLLSFDFHGSWEKPLITGHNSPLSKGWQDRGPSSYYNVEYAVGYWIHKGMPSEKVVMGIPTYGHSFTLASAETTVGAPASGPGAAGPITESSGFLAYYEICQFLKGAKITWLQQDQQVPYAVKGNQWVGYDDVKSMETKVQFLKNLNLGGAMIWSIDMDDFTGKSCNQGPYPLVQAVKRSLGSL